Protein AF-F2ICC9-F1 (afdb_monomer_lite)

Foldseek 3Di:
DVVCVVVVVVLVVLVVVLVVCVVVVVVVVSVVSVVVSVVSVVVVVVVVVVVVVVVCLQPLFDDDDPVLLVLLCVLALALVPDDPVLVVVLSSLLRQQLSQEAEEEPVDPDDDPSLSSLVSNLLCLLQVVHDRDGLHQAYEYEDCVPPPQAFDQDPVRYTYGHSVVSSVLRNPDNHSVCSNPDPRNNSVVSVVSRVVD

Organism: Fluviicola taffensis (strain DSM 16823 / NCIMB 13979 / RW262) (NCBI:txid755732)

pLDDT: mean 79.51, std 11.2, range [46.88, 93.75]

Sequence (197 aa):
MRKFIPWIVLFAILLSVVPALLIYQQLVSAKVVGVILILIVTVALRIWLRNALKKKLSNDGVKFNVNHRYYLNEISPIYRLMSKSEKKILEKRMGKLIADLQFDDTTRDQLNVDDMLSYALLQILTVYNESYKSLKGKMIVFDQTNNSGELKISDGKFILINPTLLQNTLKNTSTIESLLVSKQPIIEQLKALYYNN

Secondary structure (DSSP, 8-state):
-TTTHHHHHHHHHHHHHHHHHHHTT-HHHHHHHHHHHHHHHHHHHHHHHHHHHHHHHHHSSPPP-HHHHHHHHHH-HHHHHS-HHHHHHHHHHHHHHHHHSEEEESS-SS--HHHHHHHHHHHHHHTTTSPP---TT-EEEE-TT-TT---EEETTTEEEE-HHHHHHHHHH--SHHHHHH---HHHHHHHHHHHT-

Radius of gyration: 24.53 Å; chains: 1; bounding box: 62×39×64 Å

Structure (mmCIF, N/CA/C/O backbone):
data_AF-F2ICC9-F1
#
_entry.id   AF-F2ICC9-F1
#
loop_
_atom_site.group_PDB
_atom_site.id
_atom_site.type_symbol
_atom_site.label_atom_id
_atom_site.label_alt_id
_atom_site.label_comp_id
_atom_site.label_asym_id
_atom_site.label_entity_id
_atom_site.label_seq_id
_atom_site.pdbx_PDB_ins_code
_atom_site.Cartn_x
_atom_site.Cartn_y
_atom_site.Cartn_z
_atom_site.occupancy
_atom_site.B_iso_or_equiv
_atom_site.auth_seq_id
_atom_site.auth_comp_id
_atom_site.auth_asym_id
_atom_site.auth_atom_id
_atom_site.pdbx_PDB_model_num
ATOM 1 N N . MET A 1 1 ? -7.544 6.045 21.114 1.00 53.06 1 MET A N 1
ATOM 2 C CA . MET A 1 1 ? -8.417 5.929 22.299 1.00 53.06 1 MET A CA 1
ATOM 3 C C . MET A 1 1 ? -9.129 7.240 22.624 1.00 53.06 1 MET A C 1
ATOM 5 O O . MET A 1 1 ? -10.342 7.202 22.714 1.00 53.06 1 MET A O 1
ATOM 9 N N . ARG A 1 2 ? -8.455 8.407 22.658 1.00 59.94 2 ARG A N 1
ATOM 10 C CA . ARG A 1 2 ? -9.088 9.711 22.987 1.00 59.94 2 ARG A CA 1
ATOM 11 C C . ARG A 1 2 ? -10.366 10.073 22.200 1.00 59.94 2 ARG A C 1
ATOM 13 O O . ARG A 1 2 ? -11.276 10.645 22.773 1.00 59.94 2 ARG A O 1
ATOM 20 N N . LYS A 1 3 ? -10.478 9.682 20.923 1.00 68.19 3 LYS A N 1
ATOM 21 C CA . LYS A 1 3 ? -11.676 9.937 20.088 1.00 68.19 3 LYS A CA 1
ATOM 22 C C . LYS A 1 3 ? -12.895 9.054 20.420 1.00 68.19 3 LYS A C 1
ATOM 24 O O . LYS A 1 3 ? -13.982 9.332 19.933 1.00 68.19 3 LYS A O 1
ATOM 29 N N . PHE A 1 4 ? -12.710 7.989 21.203 1.00 71.62 4 PHE A N 1
ATOM 30 C CA . PHE A 1 4 ? -13.759 7.016 21.541 1.00 71.62 4 PHE A CA 1
ATOM 31 C C . PHE A 1 4 ? -14.377 7.258 22.923 1.00 71.62 4 PHE A C 1
ATOM 33 O O . PHE A 1 4 ? -15.503 6.842 23.164 1.00 71.62 4 PHE A O 1
ATOM 40 N N . ILE A 1 5 ? -13.669 7.975 23.802 1.00 81.69 5 ILE A N 1
ATOM 41 C CA . ILE A 1 5 ? -14.107 8.274 25.172 1.00 81.69 5 ILE A CA 1
ATOM 42 C C . ILE A 1 5 ? -15.473 8.986 25.212 1.00 81.69 5 ILE A C 1
ATOM 44 O O . ILE A 1 5 ? -16.324 8.530 25.970 1.00 81.69 5 ILE A O 1
ATOM 48 N N . PRO A 1 6 ? -15.758 10.010 24.377 1.00 84.12 6 PRO A N 1
ATOM 49 C CA . PRO A 1 6 ? -17.050 10.702 24.432 1.00 84.12 6 PRO A CA 1
ATOM 50 C C . PRO A 1 6 ? -18.239 9.779 24.133 1.00 84.12 6 PRO A C 1
ATOM 52 O O . PRO A 1 6 ? -19.281 9.877 24.769 1.00 84.12 6 PRO A O 1
ATOM 55 N N . TRP A 1 7 ? -18.061 8.840 23.200 1.00 83.44 7 TRP A N 1
ATOM 56 C CA . TRP A 1 7 ? -19.084 7.858 22.837 1.00 83.44 7 TRP A CA 1
ATOM 57 C C . TRP A 1 7 ? -19.318 6.836 23.952 1.00 83.44 7 TRP A C 1
ATOM 59 O O . TRP A 1 7 ? -20.460 6.504 24.241 1.00 83.44 7 TRP A O 1
ATOM 69 N N . ILE A 1 8 ? -18.251 6.370 24.607 1.00 84.69 8 ILE A N 1
ATOM 70 C CA . ILE A 1 8 ? -18.351 5.428 25.733 1.00 84.69 8 ILE A CA 1
ATOM 71 C C . ILE A 1 8 ? -19.081 6.076 26.914 1.00 84.69 8 ILE A C 1
ATOM 73 O O . ILE A 1 8 ? -19.963 5.452 27.498 1.00 84.69 8 ILE A O 1
ATOM 77 N N . VAL A 1 9 ? -18.761 7.334 27.230 1.00 89.81 9 VAL A N 1
ATOM 78 C CA . VAL A 1 9 ? -19.443 8.093 28.290 1.00 89.81 9 VAL A CA 1
ATOM 79 C C . VAL A 1 9 ? -20.924 8.281 27.955 1.00 89.81 9 VAL A C 1
ATOM 81 O O . VAL A 1 9 ? -21.774 8.022 28.802 1.00 89.81 9 VAL A O 1
ATOM 84 N N . LEU A 1 10 ? -21.247 8.651 26.711 1.00 87.69 10 LEU A N 1
ATOM 85 C CA . LEU A 1 10 ? -22.632 8.780 26.255 1.00 87.69 10 LEU A CA 1
ATOM 86 C C . LEU A 1 10 ? -23.414 7.466 26.414 1.00 87.69 10 LEU A C 1
ATOM 88 O O . LEU A 1 10 ? -24.536 7.477 26.918 1.00 87.69 10 LEU A O 1
ATOM 92 N N . PHE A 1 11 ? -22.819 6.331 26.030 1.00 89.25 11 PHE A N 1
ATOM 93 C CA . PHE A 1 11 ? -23.453 5.022 26.193 1.00 89.25 11 PHE A CA 1
ATOM 94 C C . PHE A 1 11 ? -23.653 4.647 27.653 1.00 89.25 11 PHE A C 1
ATOM 96 O O . PHE A 1 11 ? -24.727 4.166 27.992 1.00 89.25 11 PHE A O 1
ATOM 103 N N . ALA A 1 12 ? -22.668 4.897 28.516 1.00 89.50 12 ALA A N 1
ATOM 104 C CA . ALA A 1 12 ? -22.778 4.612 29.944 1.00 89.50 12 ALA A CA 1
ATOM 105 C C . ALA A 1 12 ? -23.921 5.406 30.601 1.00 89.50 12 ALA A C 1
ATOM 107 O O . ALA A 1 12 ? -24.685 4.851 31.394 1.00 89.50 12 ALA A O 1
ATOM 108 N N . ILE A 1 13 ? -24.082 6.680 30.225 1.00 90.94 13 ILE A N 1
ATOM 109 C CA . ILE A 1 13 ? -25.185 7.522 30.703 1.00 90.94 13 ILE A CA 1
ATOM 110 C C . ILE A 1 13 ? -26.526 6.966 30.216 1.00 90.94 13 ILE A C 1
ATOM 112 O O . ILE A 1 13 ? -27.398 6.706 31.041 1.00 90.94 13 ILE A O 1
ATOM 116 N N . LEU A 1 14 ? -26.693 6.717 28.910 1.00 85.94 14 LEU A N 1
ATOM 117 C CA . LEU A 1 14 ? -27.954 6.172 28.387 1.00 85.94 14 LEU A CA 1
ATOM 118 C C . LEU A 1 14 ? -28.295 4.807 29.005 1.00 85.94 14 LEU A C 1
ATOM 120 O O . LEU A 1 14 ? -29.458 4.567 29.321 1.00 85.94 14 LEU A O 1
ATOM 124 N N . LEU A 1 15 ? -27.305 3.932 29.212 1.00 88.94 15 LEU A N 1
ATOM 125 C CA . LEU A 1 15 ? -27.524 2.629 29.846 1.00 88.94 15 LEU A CA 1
ATOM 126 C C . LEU A 1 15 ? -27.985 2.759 31.298 1.00 88.94 15 LEU A C 1
ATOM 128 O O . LEU A 1 15 ? -28.749 1.919 31.753 1.00 88.94 15 LEU A O 1
ATOM 132 N N . SER A 1 16 ? -27.529 3.792 32.009 1.00 89.56 16 SER A N 1
ATOM 133 C CA . SER A 1 16 ? -27.911 4.059 33.401 1.00 89.56 16 SER A CA 1
ATOM 134 C C . SER A 1 16 ? -29.296 4.708 33.505 1.00 89.56 16 SER A C 1
ATOM 136 O O . SER A 1 16 ? -30.021 4.488 34.473 1.00 89.56 16 SER A O 1
ATOM 138 N N . VAL A 1 17 ? -29.699 5.472 32.486 1.00 89.94 17 VAL A N 1
ATOM 139 C CA . VAL A 1 17 ? -31.013 6.132 32.422 1.00 89.94 17 VAL A CA 1
ATOM 140 C C . VAL A 1 17 ? -32.152 5.126 32.233 1.00 89.94 17 VAL A C 1
ATOM 142 O O . VAL A 1 17 ? -33.230 5.322 32.786 1.00 89.94 17 VAL A O 1
ATOM 145 N N . VAL A 1 18 ? -31.934 4.026 31.505 1.00 86.94 18 VAL A N 1
ATOM 146 C CA . VAL A 1 18 ? -32.963 2.989 31.295 1.00 86.94 18 VAL A CA 1
ATOM 147 C C . VAL A 1 18 ? -33.459 2.357 32.612 1.00 86.94 18 VAL A C 1
ATOM 149 O O . VAL A 1 18 ? -34.666 2.411 32.852 1.00 86.94 18 VAL A O 1
ATOM 152 N N . PRO A 1 19 ? -32.606 1.797 33.495 1.00 88.06 19 PRO A N 1
ATOM 153 C CA . PRO A 1 19 ? -33.055 1.258 34.776 1.00 88.06 19 PRO A CA 1
ATOM 154 C C . PRO A 1 19 ? -33.616 2.344 35.698 1.00 88.06 19 PRO A C 1
ATOM 156 O O . PRO A 1 19 ? -34.596 2.083 36.388 1.00 88.06 19 PRO A O 1
ATOM 159 N N . ALA A 1 20 ? -33.090 3.575 35.661 1.00 88.81 20 ALA A N 1
ATOM 160 C CA . ALA A 1 20 ? -33.675 4.688 36.409 1.00 88.81 20 ALA A CA 1
ATOM 161 C C . ALA A 1 20 ? -35.130 4.962 35.978 1.00 88.81 20 ALA A C 1
ATOM 163 O O . ALA A 1 20 ? -36.018 5.045 36.821 1.00 88.81 20 ALA A O 1
ATOM 164 N N . LEU A 1 21 ? -35.410 5.016 34.671 1.00 87.75 21 LEU A N 1
ATOM 165 C CA . LEU A 1 21 ? -36.770 5.197 34.143 1.00 87.75 21 LEU A CA 1
ATOM 166 C C . LEU A 1 21 ? -37.711 4.041 34.508 1.00 87.75 21 LEU A C 1
ATOM 168 O O . LEU A 1 21 ? -38.900 4.273 34.731 1.00 87.75 21 LEU A O 1
ATOM 172 N N . LEU A 1 22 ? -37.191 2.814 34.598 1.00 86.56 22 LEU A N 1
ATOM 173 C CA . LEU A 1 22 ? -37.965 1.656 35.049 1.00 86.56 22 LEU A CA 1
ATOM 174 C C . LEU A 1 22 ? -38.336 1.752 36.537 1.00 86.56 22 LEU A C 1
ATOM 176 O O . LEU A 1 22 ? -39.469 1.430 36.885 1.00 86.56 22 LEU A O 1
ATOM 180 N N . ILE A 1 23 ? -37.435 2.249 37.396 1.00 92.56 23 ILE A N 1
ATOM 181 C CA . ILE A 1 23 ? -37.712 2.475 38.828 1.00 92.56 23 ILE A CA 1
ATOM 182 C C . ILE A 1 23 ? -38.837 3.503 39.014 1.00 92.56 23 ILE A C 1
ATOM 184 O O . ILE A 1 23 ? -39.725 3.303 39.839 1.00 92.56 23 ILE A O 1
ATOM 188 N N . TYR A 1 24 ? -38.860 4.560 38.198 1.00 91.44 24 TYR A N 1
ATOM 189 C CA . TYR A 1 24 ? -39.934 5.563 38.198 1.00 91.44 24 TYR A CA 1
ATOM 190 C C . TYR A 1 24 ? -41.200 5.127 37.432 1.00 91.44 24 TYR A C 1
ATOM 192 O O . TYR A 1 24 ? -42.062 5.958 37.154 1.00 91.44 24 TYR A O 1
ATOM 200 N N . GLN A 1 25 ? -41.321 3.841 37.074 1.00 89.00 25 GLN A N 1
ATOM 201 C CA . GLN A 1 25 ? -42.465 3.242 36.366 1.00 89.00 25 GLN A CA 1
ATOM 202 C C . GLN A 1 25 ? -42.778 3.860 34.985 1.00 89.00 25 GLN A C 1
ATOM 204 O O . GLN A 1 25 ? -43.849 3.649 34.416 1.00 89.00 25 GLN A O 1
ATOM 209 N N . GLN A 1 26 ? -41.826 4.575 34.380 1.00 89.62 26 GLN A N 1
ATOM 210 C CA . GLN A 1 26 ? -41.974 5.223 33.072 1.00 89.62 26 GLN A CA 1
ATOM 211 C C . GLN A 1 26 ? -41.643 4.250 31.926 1.00 89.62 26 GLN A C 1
ATOM 213 O O . GLN A 1 26 ? -40.649 4.396 31.209 1.00 89.62 26 GLN A O 1
ATOM 218 N N . LEU A 1 27 ? -42.496 3.238 31.737 1.00 87.00 27 LEU A N 1
ATOM 219 C CA . LEU A 1 27 ? -42.289 2.141 30.776 1.00 87.00 27 LEU A CA 1
ATOM 220 C C . LEU A 1 27 ? -42.176 2.600 29.315 1.00 87.00 27 LEU A C 1
ATOM 222 O O . LEU A 1 27 ? -41.348 2.079 28.566 1.00 87.00 27 LEU A O 1
ATOM 226 N N . VAL A 1 28 ? -43.003 3.559 28.891 1.00 89.75 28 VAL A N 1
ATOM 227 C CA . VAL A 1 28 ? -43.002 4.052 27.501 1.00 89.75 28 VAL A CA 1
ATOM 228 C C . VAL A 1 28 ? -41.698 4.792 27.206 1.00 89.75 28 VAL A C 1
ATOM 230 O O . VAL A 1 28 ? -41.018 4.485 26.227 1.00 89.75 28 VAL A O 1
ATOM 233 N 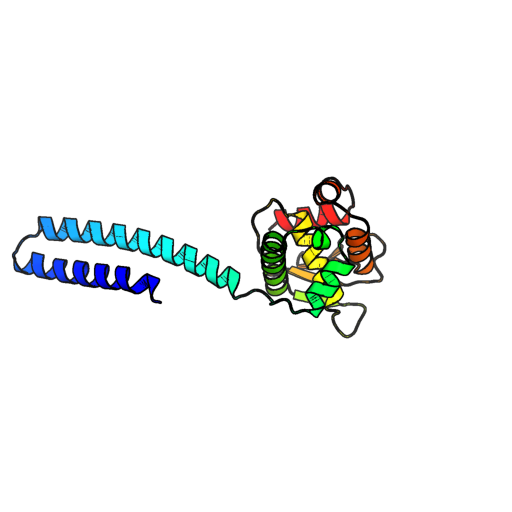N . SER A 1 29 ? -41.300 5.695 28.099 1.00 86.69 29 SER A N 1
ATOM 234 C CA . SER A 1 29 ? -40.057 6.462 27.991 1.00 86.69 29 SER A CA 1
ATOM 235 C C . SER A 1 29 ? -38.827 5.551 27.984 1.00 86.69 29 SER A C 1
ATOM 237 O O . SER A 1 29 ? -37.942 5.725 27.148 1.00 86.69 29 SER A O 1
ATOM 239 N N . ALA A 1 30 ? -38.794 4.522 28.840 1.00 88.38 30 ALA A N 1
ATOM 240 C CA . ALA A 1 30 ? -37.704 3.545 28.869 1.00 88.38 30 ALA A CA 1
ATOM 241 C C . ALA A 1 30 ? -37.558 2.789 27.534 1.00 88.38 30 ALA A C 1
ATOM 243 O O . ALA A 1 30 ? -36.441 2.613 27.043 1.00 88.38 30 ALA A O 1
ATOM 244 N N . LYS A 1 31 ? -38.675 2.395 26.905 1.00 89.25 31 LYS A N 1
ATOM 245 C CA . LYS A 1 31 ? -38.665 1.740 25.585 1.00 89.25 31 LYS A CA 1
ATOM 246 C C . LYS A 1 31 ? -38.104 2.657 24.500 1.00 89.25 31 LYS A C 1
ATOM 248 O O . LYS A 1 31 ? -37.256 2.225 23.723 1.00 89.25 31 LYS A O 1
ATOM 253 N N . VAL A 1 32 ? -38.537 3.918 24.467 1.00 92.69 32 VAL A N 1
ATOM 254 C CA . VAL A 1 32 ? -38.054 4.904 23.484 1.00 92.69 32 VAL A CA 1
ATOM 255 C C . VAL A 1 32 ? -36.550 5.138 23.644 1.00 92.69 32 VAL A C 1
ATOM 257 O O . VAL A 1 32 ? -35.811 5.066 22.662 1.00 92.69 32 VAL A O 1
ATOM 260 N N . VAL A 1 33 ? -36.073 5.332 24.877 1.00 90.25 33 VAL A N 1
ATOM 261 C CA . VAL A 1 33 ? -34.639 5.509 25.166 1.00 90.25 33 VAL A CA 1
ATOM 262 C C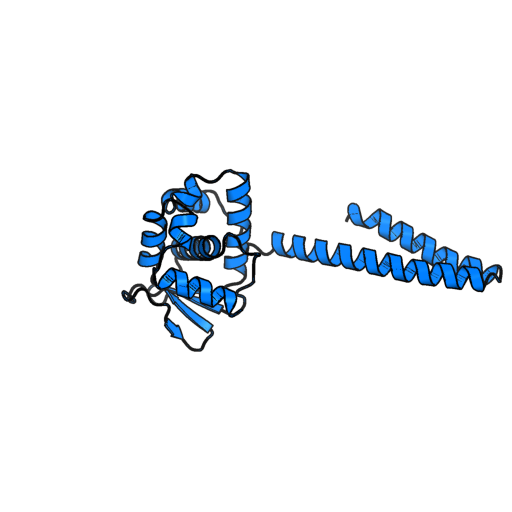 . VAL A 1 33 ? -33.831 4.270 24.770 1.00 90.25 33 VAL A C 1
ATOM 264 O O . VAL A 1 33 ? -32.757 4.406 24.184 1.00 90.25 33 VAL A O 1
ATOM 267 N N . GLY A 1 34 ? -34.357 3.066 25.010 1.00 87.56 34 GLY A N 1
ATOM 268 C CA . GLY A 1 34 ? -33.728 1.816 24.578 1.00 87.56 34 GLY A CA 1
ATOM 269 C C . GLY A 1 34 ? -33.577 1.707 23.056 1.00 87.56 34 GLY A C 1
ATOM 270 O O . GLY A 1 34 ? -32.510 1.337 22.566 1.00 87.56 34 GLY A O 1
ATOM 271 N N . VAL A 1 35 ? -34.600 2.089 22.285 1.00 93.38 35 VAL A N 1
ATOM 272 C CA . VAL A 1 35 ? -34.524 2.099 20.811 1.00 93.38 35 VAL A CA 1
ATOM 273 C C . VAL A 1 35 ? -33.497 3.122 20.318 1.00 93.38 35 VAL A C 1
ATOM 275 O O . VAL A 1 35 ? -32.684 2.814 19.442 1.00 93.38 35 VAL A O 1
ATOM 278 N N . ILE A 1 36 ? -33.482 4.320 20.909 1.00 91.56 36 ILE A N 1
ATOM 279 C CA . ILE A 1 36 ? -32.502 5.367 20.585 1.00 91.56 36 ILE A CA 1
ATOM 280 C C . ILE A 1 36 ? -31.076 4.877 20.865 1.00 91.56 36 ILE A C 1
ATOM 282 O O . ILE A 1 36 ? -30.193 5.058 20.023 1.00 91.56 36 ILE A O 1
ATOM 286 N N . LEU A 1 37 ? -30.849 4.204 21.998 1.00 91.06 37 LEU A N 1
ATOM 287 C CA . LEU A 1 37 ? -29.556 3.603 22.330 1.00 91.06 37 LEU A CA 1
ATOM 288 C C . LEU A 1 37 ? -29.090 2.655 21.216 1.00 91.06 37 LEU A C 1
ATOM 290 O O . LEU A 1 37 ? -27.967 2.795 20.732 1.00 91.06 37 LEU A O 1
ATOM 294 N N . ILE A 1 38 ? -29.947 1.729 20.775 1.00 91.44 38 ILE A N 1
ATOM 295 C CA . ILE A 1 38 ? -29.602 0.748 19.733 1.00 91.44 38 ILE A CA 1
ATOM 296 C C . ILE A 1 38 ? -29.197 1.448 18.428 1.00 91.44 38 ILE A C 1
ATOM 298 O O . ILE A 1 38 ? -28.185 1.082 17.819 1.00 91.44 38 ILE A O 1
ATOM 302 N N . LEU A 1 39 ? -29.934 2.482 18.011 1.00 93.75 39 LEU A N 1
ATOM 303 C CA . LEU A 1 39 ? -29.613 3.248 16.803 1.00 93.75 39 LEU A CA 1
ATOM 304 C C . LEU A 1 39 ? -28.248 3.942 16.912 1.00 93.75 39 LEU A C 1
ATOM 306 O O . LEU A 1 39 ? -27.412 3.809 16.013 1.00 93.75 39 LEU A O 1
ATOM 310 N N . ILE A 1 40 ? -27.989 4.636 18.023 1.00 89.50 40 ILE A N 1
ATOM 311 C CA . ILE A 1 40 ? -26.725 5.355 18.245 1.00 89.50 40 ILE A CA 1
ATOM 312 C C . ILE A 1 40 ? -25.551 4.371 18.310 1.00 89.50 40 ILE A C 1
ATOM 314 O O . ILE A 1 40 ? -24.517 4.613 17.680 1.00 89.50 40 ILE A O 1
ATOM 318 N N . VAL A 1 41 ? -25.708 3.242 19.012 1.00 90.31 41 VAL A N 1
ATOM 319 C CA . VAL A 1 41 ? -24.690 2.182 19.086 1.00 90.31 41 VAL A CA 1
ATOM 320 C C . VAL A 1 41 ? -24.376 1.651 17.694 1.00 90.31 41 VAL A C 1
ATOM 322 O O . VAL A 1 41 ? -23.206 1.571 17.325 1.00 90.31 41 VAL A O 1
ATOM 325 N N . THR A 1 42 ? -25.394 1.363 16.883 1.00 91.62 42 THR A N 1
ATOM 326 C CA . THR A 1 42 ? -25.216 0.844 15.519 1.00 91.62 42 THR A CA 1
ATOM 327 C C . THR A 1 42 ? -24.420 1.815 14.642 1.00 91.62 42 THR A C 1
ATOM 329 O O . THR A 1 42 ? -23.472 1.417 13.954 1.00 91.62 42 THR A O 1
ATOM 332 N N . VAL A 1 43 ? -24.753 3.109 14.686 1.00 89.75 43 VAL A N 1
ATOM 333 C CA . VAL A 1 43 ? -24.038 4.151 13.931 1.00 89.75 43 VAL A CA 1
ATOM 334 C C . VAL A 1 43 ? -22.592 4.281 14.409 1.00 89.75 43 VAL A C 1
ATOM 336 O O . VAL A 1 43 ? -21.669 4.297 13.586 1.00 89.75 43 VAL A O 1
ATOM 339 N N . ALA A 1 44 ? -22.374 4.322 15.724 1.00 87.56 44 ALA A N 1
ATOM 340 C CA . ALA A 1 44 ? -21.039 4.401 16.304 1.00 87.56 44 ALA A CA 1
ATOM 341 C C . ALA A 1 44 ? -20.181 3.202 15.892 1.00 87.56 44 ALA A C 1
ATOM 343 O O . ALA A 1 44 ? -19.056 3.389 15.425 1.00 87.56 44 ALA A O 1
ATOM 344 N N . LEU A 1 45 ? -20.736 1.987 15.965 1.00 86.56 45 LEU A N 1
ATOM 345 C CA . LEU A 1 45 ? -20.058 0.760 15.558 1.00 86.56 45 LEU A CA 1
ATOM 346 C C . LEU A 1 45 ? -19.638 0.826 14.087 1.00 86.56 45 LEU A C 1
ATOM 348 O O . LEU A 1 45 ? -18.501 0.502 13.752 1.00 86.56 45 LEU A O 1
ATOM 352 N N . ARG A 1 46 ? -20.515 1.318 13.203 1.00 86.56 46 ARG A N 1
ATOM 353 C CA . ARG A 1 46 ? -20.214 1.462 11.770 1.00 86.56 46 ARG A CA 1
ATOM 354 C C . ARG A 1 46 ? -19.074 2.450 11.517 1.00 86.56 46 ARG A C 1
ATOM 356 O O . ARG A 1 46 ? -18.204 2.192 10.679 1.00 86.56 46 ARG A O 1
ATOM 363 N N . ILE A 1 47 ? -19.045 3.567 12.244 1.00 85.06 47 ILE A N 1
ATOM 364 C CA . ILE A 1 47 ? -17.954 4.552 12.177 1.00 85.06 47 ILE A CA 1
ATOM 365 C C . ILE A 1 47 ? -16.651 3.940 12.703 1.00 85.06 47 ILE A C 1
ATOM 367 O O . ILE A 1 47 ? -15.590 4.108 12.093 1.00 85.06 47 ILE A O 1
ATOM 371 N N . TRP A 1 48 ? -16.717 3.211 13.815 1.00 83.12 48 TRP A N 1
ATOM 372 C CA . TRP A 1 48 ? -15.560 2.566 14.428 1.00 83.12 48 TRP A CA 1
ATOM 373 C C . TRP A 1 48 ? -14.980 1.487 13.526 1.00 83.12 48 TRP A C 1
ATOM 375 O O . TRP A 1 48 ? -13.771 1.488 13.309 1.00 83.12 48 TRP A O 1
ATOM 385 N N . LEU A 1 49 ? -15.825 0.654 12.918 1.00 79.56 49 LEU A N 1
ATOM 386 C CA . LEU A 1 49 ? -15.419 -0.370 11.961 1.00 79.56 49 LEU A CA 1
ATOM 387 C C . LEU A 1 49 ? -14.700 0.260 10.761 1.00 79.56 49 LEU A C 1
ATOM 389 O O . LEU A 1 49 ? -13.593 -0.147 10.419 1.00 79.56 49 LEU A O 1
ATOM 393 N N . ARG A 1 50 ? -15.264 1.323 10.169 1.00 76.12 50 ARG A N 1
ATOM 394 C CA . ARG A 1 50 ? -14.617 2.058 9.064 1.00 76.12 50 ARG A CA 1
ATOM 395 C C . ARG A 1 50 ? -13.259 2.632 9.467 1.00 76.12 50 ARG A C 1
ATOM 397 O O . ARG A 1 50 ? -12.307 2.555 8.693 1.00 76.12 50 ARG A O 1
ATOM 404 N N . ASN A 1 51 ? -13.144 3.195 10.667 1.00 73.06 51 ASN A N 1
ATOM 405 C CA . ASN A 1 51 ? -11.886 3.758 11.160 1.00 73.06 51 ASN A CA 1
ATOM 406 C C . ASN A 1 51 ? -10.851 2.679 11.503 1.00 73.06 51 ASN A C 1
ATOM 408 O O . ASN A 1 51 ? -9.668 2.863 11.219 1.00 73.06 51 ASN A O 1
ATOM 412 N N . ALA A 1 52 ? -11.280 1.554 12.073 1.00 66.06 52 ALA A N 1
ATOM 413 C CA . ALA A 1 52 ? -10.431 0.404 12.359 1.00 66.06 52 ALA A CA 1
ATOM 414 C C . ALA A 1 52 ? -9.895 -0.212 11.062 1.00 66.06 52 ALA A C 1
ATOM 416 O O . ALA A 1 52 ? -8.689 -0.417 10.949 1.00 66.06 52 ALA A O 1
ATOM 417 N N . LEU A 1 53 ? -10.750 -0.382 10.048 1.00 61.72 53 LEU A N 1
ATOM 418 C CA . LEU A 1 53 ? -10.344 -0.809 8.708 1.00 61.72 53 LEU A CA 1
ATOM 419 C C . LEU A 1 53 ? -9.320 0.165 8.111 1.00 61.72 53 LEU A C 1
ATOM 421 O O . LEU A 1 53 ? -8.232 -0.256 7.734 1.00 61.72 53 LEU A O 1
ATOM 425 N N . LYS A 1 54 ? -9.586 1.479 8.124 1.00 57.47 54 LYS A N 1
ATOM 426 C CA . LYS A 1 54 ? -8.631 2.512 7.663 1.00 57.47 54 LYS A CA 1
ATOM 427 C C . LYS A 1 54 ? -7.290 2.487 8.402 1.00 57.47 54 LYS A C 1
ATOM 429 O O . LYS A 1 54 ? -6.263 2.818 7.808 1.00 57.47 54 LYS A O 1
ATOM 434 N N . LYS A 1 55 ? -7.288 2.128 9.687 1.00 56.56 55 LYS A N 1
ATOM 435 C CA . LYS A 1 55 ? -6.079 2.080 10.513 1.00 56.56 55 LYS A CA 1
ATOM 436 C C . LYS A 1 55 ? -5.299 0.781 10.320 1.00 56.56 55 LYS A C 1
ATOM 438 O O . LYS A 1 55 ? -4.083 0.858 10.204 1.00 56.56 55 LYS A O 1
ATOM 443 N N . LYS A 1 56 ? -5.975 -0.363 10.183 1.00 51.81 56 LYS A N 1
ATOM 444 C CA . LYS A 1 56 ? -5.365 -1.637 9.771 1.00 51.81 56 LYS A CA 1
ATOM 445 C C . LYS A 1 56 ? -4.683 -1.486 8.408 1.00 51.81 56 LYS A C 1
ATOM 447 O O . LYS A 1 56 ? -3.493 -1.739 8.285 1.00 51.81 56 LYS A O 1
ATOM 452 N N . LEU A 1 57 ? -5.381 -0.864 7.452 1.00 47.94 57 LEU A N 1
ATOM 453 C CA . LEU A 1 57 ? -4.842 -0.446 6.148 1.00 47.94 57 LEU A CA 1
ATOM 454 C C . LEU A 1 57 ? -3.620 0.488 6.236 1.00 47.94 57 LEU A C 1
ATOM 456 O O . LEU A 1 57 ? -2.930 0.683 5.242 1.00 47.94 57 LEU A O 1
ATOM 460 N N . SER A 1 58 ? -3.386 1.136 7.378 1.00 46.88 58 SER A N 1
ATOM 461 C CA . SER A 1 58 ? -2.263 2.051 7.587 1.00 46.88 58 SER A CA 1
ATOM 462 C C . SER A 1 58 ? -1.113 1.454 8.395 1.00 46.88 58 SER A C 1
ATOM 464 O O . SER A 1 58 ? -0.062 2.087 8.430 1.00 46.88 58 SER A O 1
ATOM 466 N N . ASN A 1 59 ? -1.320 0.310 9.053 1.00 49.59 59 ASN A N 1
ATOM 467 C CA . ASN A 1 59 ? -0.345 -0.326 9.940 1.00 49.59 59 ASN A CA 1
ATOM 468 C C . ASN A 1 59 ? 0.191 -1.660 9.399 1.00 49.59 59 ASN A C 1
ATOM 470 O O . ASN A 1 59 ? 1.277 -2.038 9.812 1.00 49.59 59 ASN A O 1
ATOM 474 N N . ASP A 1 60 ? -0.530 -2.334 8.495 1.00 56.97 60 ASP A N 1
ATOM 475 C CA . ASP A 1 60 ? -0.085 -3.599 7.877 1.00 56.97 60 ASP A CA 1
ATOM 476 C C . ASP A 1 60 ? 0.904 -3.402 6.716 1.00 56.97 60 ASP A C 1
ATOM 478 O O . ASP A 1 60 ? 1.453 -4.371 6.216 1.00 56.97 60 ASP A O 1
ATOM 482 N N . GLY A 1 61 ? 1.129 -2.172 6.244 1.00 62.69 61 GLY A N 1
ATOM 483 C CA . GLY A 1 61 ? 1.989 -1.930 5.084 1.00 62.69 61 GLY A CA 1
ATOM 484 C C . GLY A 1 61 ? 3.476 -1.850 5.432 1.00 62.69 61 GLY A C 1
ATOM 485 O O . GLY A 1 61 ? 3.852 -1.231 6.432 1.00 62.69 61 GLY A O 1
ATOM 486 N N . VAL A 1 62 ? 4.327 -2.390 4.557 1.00 76.19 62 VAL A N 1
ATOM 487 C CA . VAL A 1 62 ? 5.785 -2.212 4.628 1.00 76.19 62 VAL A CA 1
ATOM 488 C C . VAL A 1 62 ? 6.132 -0.720 4.563 1.00 76.19 62 VAL A C 1
ATOM 490 O O . VAL A 1 62 ? 5.627 0.020 3.715 1.00 76.19 62 VAL A O 1
ATOM 493 N N . LYS A 1 63 ? 6.984 -0.254 5.486 1.00 80.56 63 LYS A N 1
ATOM 494 C CA . LYS A 1 63 ? 7.449 1.140 5.524 1.00 80.56 63 LYS A CA 1
ATOM 495 C C . LYS A 1 63 ? 8.645 1.327 4.593 1.00 80.56 63 LYS A C 1
ATOM 497 O O . LYS A 1 63 ? 9.615 0.581 4.665 1.00 80.56 63 LYS A O 1
ATOM 502 N N . PHE A 1 64 ? 8.598 2.369 3.771 1.00 85.00 64 PHE A N 1
ATOM 503 C CA . PHE A 1 64 ? 9.673 2.703 2.839 1.00 85.00 64 PHE A CA 1
ATOM 504 C C . PHE A 1 64 ? 10.776 3.490 3.549 1.00 85.00 64 PHE A C 1
ATOM 506 O O . PHE A 1 64 ? 10.500 4.490 4.221 1.00 85.00 64 PHE A O 1
ATOM 513 N N . ASN A 1 65 ? 12.020 3.031 3.401 1.00 87.50 65 ASN A N 1
ATOM 514 C CA . ASN A 1 65 ? 13.212 3.728 3.877 1.00 87.50 65 ASN A CA 1
ATOM 515 C C . ASN A 1 65 ? 13.730 4.712 2.804 1.00 87.50 65 ASN A C 1
ATOM 517 O O . ASN A 1 65 ? 13.127 4.882 1.740 1.00 87.50 65 ASN A O 1
ATOM 521 N N . VAL A 1 66 ? 14.841 5.394 3.097 1.00 88.50 66 VAL A N 1
ATOM 522 C CA . VAL A 1 66 ? 15.455 6.359 2.169 1.00 88.50 66 VAL A CA 1
ATOM 523 C C . VAL A 1 66 ? 15.948 5.672 0.891 1.00 88.50 66 VAL A C 1
ATOM 525 O O . VAL A 1 66 ? 15.709 6.195 -0.194 1.00 88.50 66 VAL A O 1
ATOM 528 N N . ASN A 1 67 ? 16.535 4.478 1.003 1.00 89.62 67 ASN A N 1
ATOM 529 C CA . ASN A 1 67 ? 17.071 3.723 -0.133 1.00 89.62 67 ASN A CA 1
ATOM 530 C C . ASN A 1 67 ? 15.964 3.299 -1.108 1.00 89.62 67 ASN A C 1
ATOM 532 O O . ASN A 1 67 ? 16.095 3.504 -2.308 1.00 89.62 67 ASN A O 1
ATOM 536 N N . HIS A 1 68 ? 14.822 2.819 -0.605 1.00 90.81 68 HIS A N 1
ATOM 537 C CA . HIS A 1 68 ? 13.677 2.456 -1.443 1.00 90.81 68 HIS A CA 1
ATOM 538 C C . HIS A 1 68 ? 13.158 3.676 -2.210 1.00 90.81 68 HIS A C 1
ATOM 540 O O . HIS A 1 68 ? 12.846 3.593 -3.392 1.00 90.81 68 HIS A O 1
ATOM 546 N N . ARG A 1 69 ? 13.083 4.841 -1.556 1.00 90.81 69 ARG A N 1
ATOM 547 C CA . ARG A 1 69 ? 12.663 6.085 -2.220 1.00 90.81 69 ARG A CA 1
ATOM 548 C C . ARG A 1 69 ? 13.663 6.552 -3.266 1.00 90.81 69 ARG A C 1
ATOM 550 O O . ARG A 1 69 ? 13.242 7.117 -4.273 1.00 90.81 69 ARG A O 1
ATOM 557 N N . TYR A 1 70 ? 14.954 6.367 -3.009 1.00 92.94 70 TYR A N 1
ATOM 558 C CA . TYR A 1 70 ? 16.007 6.667 -3.971 1.00 92.94 70 TYR A CA 1
ATOM 559 C C . TYR A 1 70 ? 15.841 5.796 -5.220 1.00 92.94 70 TYR A C 1
ATOM 561 O O . TYR A 1 70 ? 15.659 6.342 -6.305 1.00 92.94 70 TYR A O 1
ATOM 569 N N . TYR A 1 71 ? 15.731 4.479 -5.034 1.00 92.19 71 TYR A N 1
ATOM 570 C CA . TYR A 1 71 ? 15.486 3.521 -6.112 1.00 92.19 71 TYR A CA 1
ATOM 571 C C . TYR A 1 71 ? 14.236 3.867 -6.939 1.00 92.19 71 TYR A C 1
ATOM 573 O O . TYR A 1 71 ? 14.291 3.947 -8.164 1.00 92.19 71 TYR A O 1
ATOM 581 N N . LEU A 1 72 ? 13.107 4.171 -6.286 1.00 91.25 72 LEU A N 1
ATOM 582 C CA . LEU A 1 72 ? 11.866 4.529 -6.987 1.00 91.25 72 LEU A CA 1
ATOM 583 C C . LEU A 1 72 ? 11.991 5.818 -7.819 1.00 91.25 72 LEU A C 1
ATOM 585 O O . LEU A 1 72 ? 11.366 5.928 -8.874 1.00 91.25 72 LEU A O 1
ATOM 589 N N . ASN A 1 73 ? 12.781 6.798 -7.363 1.00 91.62 73 ASN A N 1
ATOM 590 C CA . ASN A 1 73 ? 13.047 8.020 -8.133 1.00 91.62 73 ASN A CA 1
ATOM 591 C C . ASN A 1 73 ? 13.976 7.771 -9.331 1.00 91.62 73 ASN A C 1
ATOM 593 O O . ASN A 1 73 ? 13.904 8.525 -10.301 1.00 91.62 73 ASN A O 1
ATOM 597 N N . GLU A 1 74 ? 14.844 6.764 -9.254 1.00 91.12 74 GLU A N 1
ATOM 598 C CA . GLU A 1 74 ? 15.745 6.377 -10.341 1.00 91.12 74 GLU A CA 1
ATOM 599 C C . GLU A 1 74 ? 15.007 5.572 -11.418 1.00 91.12 74 GLU A C 1
ATOM 601 O O . GLU A 1 74 ? 15.143 5.851 -12.608 1.00 91.12 74 GLU A O 1
ATOM 606 N N . ILE A 1 75 ? 14.182 4.608 -11.001 1.00 89.25 75 ILE A N 1
ATOM 607 C CA . ILE A 1 75 ? 13.550 3.649 -11.912 1.00 89.25 75 ILE A CA 1
ATOM 608 C C . ILE A 1 75 ? 12.331 4.213 -12.654 1.00 89.25 75 ILE A C 1
ATOM 610 O O . ILE A 1 75 ? 12.013 3.740 -13.741 1.00 89.25 75 ILE A O 1
ATOM 614 N N . SER A 1 76 ? 11.626 5.200 -12.086 1.00 89.94 76 SER A N 1
ATOM 615 C CA . SER A 1 76 ? 10.368 5.700 -12.650 1.00 89.94 76 SER A CA 1
ATOM 616 C C . SER A 1 76 ? 10.330 7.228 -12.758 1.00 89.94 76 SER A C 1
ATOM 618 O O . SER A 1 76 ? 10.230 7.927 -11.740 1.00 89.94 76 SER A O 1
ATOM 620 N N . PRO A 1 77 ? 10.299 7.776 -13.990 1.00 89.69 77 PRO A N 1
ATOM 621 C CA . PRO A 1 77 ? 10.074 9.200 -14.219 1.00 89.69 77 PRO A CA 1
ATOM 622 C C . PRO A 1 77 ? 8.736 9.680 -13.642 1.00 89.69 77 PRO A C 1
ATOM 624 O O . PRO A 1 77 ? 8.676 10.774 -13.080 1.00 89.69 77 PRO A O 1
ATOM 627 N N . ILE A 1 78 ? 7.692 8.842 -13.716 1.00 89.06 78 ILE A N 1
ATOM 628 C CA . ILE A 1 78 ? 6.367 9.127 -13.147 1.00 89.06 78 ILE A CA 1
ATOM 629 C C . ILE A 1 78 ? 6.500 9.384 -11.649 1.00 89.06 78 ILE A C 1
ATOM 631 O O . ILE A 1 78 ? 6.068 10.426 -11.161 1.00 89.06 78 ILE A O 1
ATOM 635 N N . TYR A 1 79 ? 7.136 8.458 -10.921 1.00 90.00 79 TYR A N 1
ATOM 636 C CA . TYR A 1 79 ? 7.339 8.623 -9.487 1.00 90.00 79 TYR A CA 1
ATOM 637 C C . TYR A 1 79 ? 8.119 9.899 -9.197 1.00 90.00 79 TYR A C 1
ATOM 639 O O . TYR A 1 79 ? 7.703 10.687 -8.355 1.00 90.00 79 TYR A O 1
ATOM 647 N N . ARG A 1 80 ? 9.206 10.160 -9.930 1.00 91.06 80 ARG A N 1
ATOM 648 C CA . ARG A 1 80 ? 10.039 11.353 -9.738 1.00 91.06 80 ARG A CA 1
ATOM 649 C C . ARG A 1 80 ? 9.233 12.653 -9.815 1.00 91.06 80 ARG A C 1
ATOM 651 O O . ARG A 1 80 ? 9.415 13.498 -8.935 1.00 91.06 80 ARG A O 1
ATOM 658 N N . LEU A 1 81 ? 8.334 12.769 -10.795 1.00 90.31 81 LEU A N 1
ATOM 659 C CA . LEU A 1 81 ? 7.517 13.960 -11.066 1.00 90.31 81 LEU A CA 1
ATOM 660 C C . LEU A 1 81 ? 6.333 14.158 -10.100 1.00 90.31 81 LEU A C 1
ATOM 662 O O . LEU A 1 81 ? 5.794 15.260 -10.031 1.00 90.31 81 LEU A O 1
ATOM 666 N N . MET A 1 82 ? 5.940 13.139 -9.328 1.00 89.62 82 MET A N 1
ATOM 667 C CA . MET A 1 82 ? 4.820 13.247 -8.384 1.00 89.62 82 MET A CA 1
ATOM 668 C C . MET A 1 82 ? 5.092 14.209 -7.219 1.00 89.62 82 MET A C 1
ATOM 670 O O . MET A 1 82 ? 6.204 14.297 -6.680 1.00 89.62 82 MET A O 1
ATOM 674 N N . SER A 1 83 ? 4.028 14.852 -6.736 1.00 91.44 83 SER A N 1
ATOM 675 C CA . SER A 1 83 ? 4.063 15.665 -5.520 1.00 91.44 83 SER A CA 1
ATOM 676 C C . SER A 1 83 ? 4.299 14.815 -4.261 1.00 91.44 83 SER A C 1
ATOM 678 O O . SER A 1 83 ? 4.058 13.605 -4.222 1.00 91.44 83 SER A O 1
ATOM 680 N N . LYS A 1 84 ? 4.737 15.449 -3.163 1.00 88.25 84 LYS A N 1
ATOM 681 C CA . LYS A 1 84 ? 4.982 14.750 -1.884 1.00 88.25 84 LYS A CA 1
ATOM 682 C C . LYS A 1 84 ? 3.730 14.044 -1.341 1.00 88.25 84 LYS A C 1
ATOM 684 O O . LYS A 1 84 ? 3.846 12.981 -0.731 1.00 88.25 84 LYS A O 1
ATOM 689 N N . SER A 1 85 ? 2.544 14.624 -1.535 1.00 86.06 85 SER A N 1
ATOM 690 C CA . SER A 1 85 ? 1.268 14.028 -1.117 1.00 86.06 85 SER A CA 1
ATOM 691 C C . SER A 1 85 ? 0.924 12.788 -1.936 1.00 86.06 85 SER A C 1
ATOM 693 O O . SER A 1 85 ? 0.547 11.770 -1.355 1.00 86.06 85 SER A O 1
ATOM 695 N N . GLU A 1 86 ? 1.103 12.843 -3.254 1.00 86.81 86 GLU A N 1
ATOM 696 C CA . GLU A 1 86 ? 0.851 11.713 -4.157 1.00 86.81 86 GLU A CA 1
ATOM 697 C C . GLU A 1 86 ? 1.826 10.566 -3.903 1.00 86.81 86 GLU A C 1
ATOM 699 O O . GLU A 1 86 ? 1.382 9.433 -3.714 1.00 86.81 86 GLU A O 1
ATOM 704 N N . LYS A 1 87 ? 3.127 10.865 -3.765 1.00 90.69 87 LYS A N 1
ATOM 705 C CA . LYS A 1 87 ? 4.155 9.881 -3.385 1.00 90.69 87 LYS A CA 1
ATOM 706 C C . LYS A 1 87 ? 3.768 9.139 -2.114 1.00 90.69 87 LYS A C 1
ATOM 708 O O . LYS A 1 87 ? 3.806 7.917 -2.074 1.00 90.69 87 LYS A O 1
ATOM 713 N N . LYS A 1 88 ? 3.299 9.858 -1.091 1.00 88.38 88 LYS A N 1
ATOM 714 C CA . LYS A 1 88 ? 2.867 9.255 0.177 1.00 88.38 88 LYS A CA 1
ATOM 715 C C . LYS A 1 88 ? 1.664 8.320 0.015 1.00 88.38 88 LYS A C 1
ATOM 717 O O . LYS A 1 88 ? 1.588 7.302 0.704 1.00 88.38 88 LYS A O 1
ATOM 722 N N . ILE A 1 89 ? 0.707 8.661 -0.851 1.00 87.56 89 ILE A N 1
ATOM 723 C CA . ILE A 1 89 ? -0.447 7.797 -1.145 1.00 87.56 89 ILE A CA 1
ATOM 724 C C . ILE A 1 89 ? 0.016 6.549 -1.902 1.00 87.56 89 ILE A C 1
ATOM 726 O O . ILE A 1 89 ? -0.408 5.444 -1.554 1.00 87.56 89 ILE A O 1
ATOM 730 N N . LEU A 1 90 ? 0.901 6.717 -2.885 1.00 89.94 90 LEU A N 1
ATOM 731 C CA . LEU A 1 90 ? 1.453 5.631 -3.687 1.00 89.94 90 LEU A CA 1
ATOM 732 C C . LEU A 1 90 ? 2.282 4.663 -2.835 1.00 89.94 90 LEU A C 1
ATOM 734 O O . LEU A 1 90 ? 1.955 3.481 -2.791 1.00 89.94 90 LEU A O 1
ATOM 738 N N . GLU A 1 91 ? 3.257 5.169 -2.072 1.00 91.56 91 GLU A N 1
ATOM 739 C CA . GLU A 1 91 ? 4.069 4.392 -1.122 1.00 91.56 91 GLU A CA 1
ATOM 740 C C . GLU A 1 91 ? 3.174 3.593 -0.169 1.00 91.56 91 GLU A C 1
ATOM 742 O O . GLU A 1 91 ? 3.399 2.412 0.075 1.00 91.56 91 GLU A O 1
ATOM 747 N N . LYS A 1 92 ? 2.099 4.203 0.343 1.00 87.56 92 LYS A N 1
ATOM 748 C CA . LYS A 1 92 ? 1.165 3.508 1.234 1.00 87.56 92 LYS A CA 1
ATOM 749 C C . LYS A 1 92 ? 0.450 2.344 0.540 1.00 87.56 92 LYS A C 1
ATOM 751 O O . LYS A 1 92 ? 0.266 1.296 1.158 1.00 87.56 92 LYS A O 1
ATOM 756 N N . ARG A 1 93 ? 0.019 2.523 -0.713 1.00 87.50 93 ARG A N 1
ATOM 757 C CA . ARG A 1 93 ? -0.629 1.462 -1.504 1.00 87.50 93 ARG A CA 1
ATOM 758 C C . ARG A 1 93 ? 0.362 0.349 -1.848 1.00 87.50 93 ARG A C 1
ATOM 760 O O . ARG A 1 93 ? 0.029 -0.815 -1.661 1.00 87.50 93 ARG A O 1
ATOM 767 N N . MET A 1 94 ? 1.578 0.704 -2.257 1.00 90.31 94 MET A N 1
ATOM 768 C CA . MET A 1 94 ? 2.653 -0.247 -2.550 1.00 90.31 94 MET A CA 1
ATOM 769 C C . MET A 1 94 ? 3.050 -1.055 -1.313 1.00 90.31 94 MET A C 1
ATOM 771 O O . MET A 1 94 ? 3.119 -2.274 -1.373 1.00 90.31 94 MET A O 1
ATOM 775 N N . GLY A 1 95 ? 3.246 -0.401 -0.167 1.00 87.31 95 GLY A N 1
ATOM 776 C CA . GLY A 1 95 ? 3.628 -1.080 1.073 1.00 87.31 95 GLY A CA 1
ATOM 777 C C . GLY A 1 95 ? 2.574 -2.073 1.540 1.00 87.31 95 GLY A C 1
ATOM 778 O O . GLY A 1 95 ? 2.912 -3.121 2.083 1.00 87.31 95 GLY A O 1
ATOM 779 N N . LYS A 1 96 ? 1.295 -1.768 1.296 1.00 84.62 96 LYS A N 1
ATOM 780 C CA . LYS A 1 96 ? 0.205 -2.707 1.552 1.00 84.62 96 LYS A CA 1
ATOM 781 C C . LYS A 1 96 ? 0.214 -3.876 0.565 1.00 84.62 96 LYS A C 1
ATOM 783 O O . LYS A 1 96 ? 0.040 -5.009 0.989 1.00 84.62 96 LYS A O 1
ATOM 788 N N . LEU A 1 97 ? 0.437 -3.602 -0.719 1.00 86.25 97 LEU A N 1
ATOM 789 C CA . LEU A 1 97 ? 0.529 -4.641 -1.742 1.00 86.25 97 LEU A CA 1
ATOM 790 C C . LEU A 1 97 ? 1.640 -5.641 -1.419 1.00 86.25 97 LEU A C 1
ATOM 792 O O . LEU A 1 97 ? 1.413 -6.844 -1.474 1.00 86.25 97 LEU A O 1
ATOM 796 N N . ILE A 1 98 ? 2.807 -5.134 -1.021 1.00 85.50 98 ILE A N 1
ATOM 797 C CA . ILE A 1 98 ? 3.949 -5.957 -0.623 1.00 85.50 98 ILE A CA 1
ATOM 798 C C . ILE A 1 98 ? 3.609 -6.818 0.599 1.00 85.50 98 ILE A C 1
ATOM 800 O O . ILE A 1 98 ? 3.982 -7.979 0.645 1.00 85.50 98 ILE A O 1
ATOM 804 N N . ALA A 1 99 ? 2.879 -6.275 1.575 1.00 81.81 99 ALA A N 1
ATOM 805 C CA . ALA A 1 99 ? 2.477 -7.030 2.760 1.00 81.81 99 ALA A CA 1
ATOM 806 C C . ALA A 1 99 ? 1.381 -8.080 2.490 1.00 81.81 99 ALA A C 1
ATOM 808 O O . ALA A 1 99 ? 1.277 -9.062 3.222 1.00 81.81 99 ALA A O 1
ATOM 809 N N . ASP A 1 100 ? 0.545 -7.867 1.469 1.00 81.62 100 ASP A N 1
ATOM 810 C CA . ASP A 1 100 ? -0.516 -8.804 1.083 1.00 81.62 100 ASP A CA 1
ATOM 811 C C . ASP A 1 100 ? 0.024 -9.984 0.243 1.00 81.62 100 ASP A C 1
ATOM 813 O O . ASP A 1 100 ? -0.594 -11.052 0.235 1.00 81.62 100 ASP A O 1
ATOM 817 N N . LEU A 1 101 ? 1.144 -9.801 -0.464 1.00 79.69 101 LEU A N 1
ATOM 818 C CA . LEU A 1 101 ? 1.719 -10.765 -1.408 1.00 79.69 101 LEU A CA 1
ATOM 819 C C . LEU A 1 101 ? 2.867 -11.582 -0.808 1.00 79.69 101 LEU A C 1
ATOM 821 O O . LEU A 1 101 ? 3.594 -11.124 0.069 1.00 79.69 101 LEU A O 1
ATOM 825 N N . GLN A 1 102 ? 3.051 -12.791 -1.337 1.00 76.06 102 GLN A N 1
ATOM 826 C CA . GLN A 1 102 ? 4.277 -13.569 -1.148 1.00 76.06 102 GLN A CA 1
ATOM 827 C C . GLN A 1 102 ? 5.173 -13.395 -2.375 1.00 76.06 102 GLN A C 1
ATOM 829 O O . GLN A 1 102 ? 4.668 -13.306 -3.494 1.00 76.06 102 GLN A O 1
ATOM 834 N N . PHE A 1 103 ? 6.484 -13.338 -2.163 1.00 78.31 103 PHE A N 1
ATOM 835 C CA . PHE A 1 103 ? 7.468 -13.156 -3.225 1.00 78.31 103 PHE A CA 1
ATOM 836 C C . PHE A 1 103 ? 8.525 -14.247 -3.142 1.00 78.31 103 PHE A C 1
ATOM 838 O O . PHE A 1 103 ? 8.952 -14.596 -2.041 1.00 78.31 103 PHE A O 1
ATOM 845 N N . ASP A 1 104 ? 8.949 -14.731 -4.301 1.00 72.50 104 ASP A N 1
ATOM 846 C CA . ASP A 1 104 ? 10.000 -15.732 -4.457 1.00 72.50 104 ASP A CA 1
ATOM 847 C C . ASP A 1 104 ? 10.783 -15.470 -5.748 1.00 72.50 104 ASP A C 1
ATOM 849 O O . ASP A 1 104 ? 10.299 -14.762 -6.637 1.00 72.50 104 ASP A O 1
ATOM 853 N N . ASP A 1 105 ? 11.993 -16.003 -5.856 1.00 69.69 105 ASP A N 1
ATOM 854 C CA . ASP A 1 105 ? 12.839 -15.879 -7.047 1.00 69.69 105 ASP A CA 1
ATOM 855 C C . ASP A 1 105 ? 13.330 -17.276 -7.441 1.00 69.69 105 ASP A C 1
ATOM 857 O O . ASP A 1 105 ? 14.002 -17.958 -6.678 1.00 69.69 105 ASP A O 1
ATOM 861 N N . THR A 1 106 ? 12.975 -17.717 -8.648 1.00 66.88 106 THR A N 1
ATOM 862 C CA . THR A 1 106 ? 13.394 -19.037 -9.167 1.00 66.88 106 THR A CA 1
ATOM 863 C C . THR A 1 106 ? 14.835 -19.056 -9.656 1.00 66.88 106 THR A C 1
ATOM 865 O O . THR A 1 106 ? 15.406 -20.124 -9.861 1.00 66.88 106 THR A O 1
ATOM 868 N N . THR A 1 107 ? 15.419 -17.879 -9.871 1.00 61.41 107 THR A N 1
ATOM 869 C CA . THR A 1 107 ? 16.740 -17.708 -10.483 1.00 61.41 107 THR A CA 1
ATOM 870 C C . THR A 1 107 ? 17.824 -17.338 -9.482 1.00 61.41 107 THR A C 1
ATOM 872 O O . THR A 1 107 ? 19.007 -17.465 -9.796 1.00 61.41 107 THR A O 1
ATOM 875 N N . ARG A 1 108 ? 17.449 -16.883 -8.281 1.00 62.38 108 ARG A N 1
ATOM 876 C CA . ARG A 1 108 ? 18.380 -16.466 -7.227 1.00 62.38 108 ARG A CA 1
ATOM 877 C C . ARG A 1 108 ? 18.007 -17.084 -5.890 1.00 62.38 108 ARG A C 1
ATOM 879 O O . ARG A 1 108 ? 1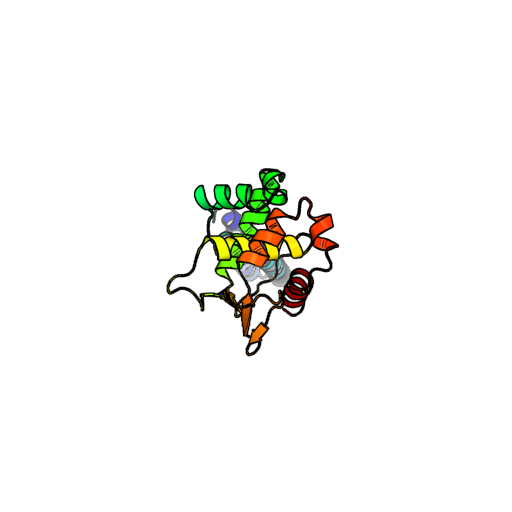6.844 -17.098 -5.517 1.00 62.38 108 ARG A O 1
ATOM 886 N N . ASP A 1 109 ? 19.026 -17.455 -5.117 1.00 56.59 109 ASP A N 1
ATOM 887 C CA . ASP A 1 109 ? 18.864 -17.988 -3.755 1.00 56.59 109 ASP A CA 1
ATOM 888 C C . ASP A 1 109 ? 18.284 -16.960 -2.763 1.00 56.59 109 ASP A C 1
ATOM 890 O O . ASP A 1 109 ? 17.864 -17.312 -1.661 1.00 56.59 109 ASP A O 1
ATOM 894 N N . GLN A 1 110 ? 18.291 -15.671 -3.124 1.00 63.69 110 GLN A N 1
ATOM 895 C CA . GLN A 1 110 ? 17.754 -14.585 -2.309 1.00 63.69 110 GLN A CA 1
ATOM 896 C C . GLN A 1 110 ? 16.902 -13.633 -3.142 1.00 63.69 110 GLN A C 1
ATOM 898 O O . GLN A 1 110 ? 17.293 -13.188 -4.224 1.00 63.69 110 GLN A O 1
ATOM 903 N N . LEU A 1 111 ? 15.759 -13.260 -2.570 1.00 73.31 111 LEU A N 1
ATOM 904 C CA . LEU A 1 111 ? 14.831 -12.317 -3.166 1.00 73.31 111 LEU A CA 1
ATOM 905 C C . LEU A 1 111 ? 15.422 -10.903 -3.208 1.00 73.31 111 LEU A C 1
ATOM 907 O O . LEU A 1 111 ? 15.773 -10.321 -2.179 1.00 73.31 111 LEU A O 1
ATOM 911 N N . ASN A 1 112 ? 15.446 -10.312 -4.399 1.00 79.56 112 ASN A N 1
ATOM 912 C CA . ASN A 1 112 ? 15.877 -8.936 -4.582 1.00 79.56 112 ASN A CA 1
ATOM 913 C C . ASN A 1 112 ? 14.755 -7.940 -4.235 1.00 79.56 112 ASN A C 1
ATOM 915 O O . ASN A 1 112 ? 13.672 -7.950 -4.828 1.00 79.56 112 ASN A O 1
ATOM 919 N N . VAL A 1 113 ? 15.035 -7.034 -3.296 1.00 81.38 113 VAL A N 1
ATOM 920 C CA . VAL A 1 113 ? 14.090 -6.002 -2.837 1.00 81.38 113 VAL A CA 1
ATOM 921 C C . VAL A 1 113 ? 13.703 -5.051 -3.974 1.00 81.38 113 VAL A C 1
ATOM 923 O O . VAL A 1 113 ? 12.549 -4.634 -4.062 1.00 81.38 113 VAL A O 1
ATOM 926 N N . ASP A 1 114 ? 14.626 -4.754 -4.883 1.00 86.38 114 ASP A N 1
ATOM 927 C CA . ASP A 1 114 ? 14.407 -3.828 -5.998 1.00 86.38 114 ASP A CA 1
ATOM 928 C C . ASP A 1 114 ? 13.375 -4.357 -7.007 1.00 86.38 114 ASP A C 1
ATOM 930 O O . ASP A 1 114 ? 12.552 -3.605 -7.541 1.00 86.38 114 ASP A O 1
ATOM 934 N N . ASP A 1 115 ? 13.349 -5.673 -7.209 1.00 84.31 115 ASP A N 1
ATOM 935 C CA . ASP A 1 115 ? 12.410 -6.334 -8.119 1.00 84.31 115 ASP A CA 1
ATOM 936 C C . ASP A 1 115 ? 10.996 -6.355 -7.529 1.00 84.31 115 ASP A C 1
ATOM 938 O O . ASP A 1 115 ? 10.012 -6.058 -8.216 1.00 84.31 115 ASP A O 1
ATOM 942 N N . MET A 1 116 ? 10.897 -6.570 -6.216 1.00 85.00 116 MET A N 1
ATOM 943 C CA . MET A 1 116 ? 9.656 -6.422 -5.456 1.00 85.00 116 MET A CA 1
ATOM 944 C C . MET A 1 116 ? 9.121 -4.983 -5.514 1.00 85.00 116 MET A C 1
ATOM 946 O O . MET A 1 116 ? 7.924 -4.770 -5.734 1.00 85.00 116 MET A O 1
ATOM 950 N N . LEU A 1 117 ? 9.995 -3.986 -5.345 1.00 88.38 117 LEU A N 1
ATOM 951 C CA . LEU A 1 117 ? 9.638 -2.568 -5.433 1.00 88.38 117 LEU A CA 1
ATOM 952 C C . LEU A 1 117 ? 9.157 -2.190 -6.837 1.00 88.38 117 LEU A C 1
ATOM 954 O O . LEU A 1 117 ? 8.148 -1.493 -6.966 1.00 88.38 117 LEU A O 1
ATOM 958 N N . SER A 1 118 ? 9.837 -2.682 -7.874 1.00 88.50 118 SER A N 1
ATOM 959 C CA . SER A 1 118 ? 9.466 -2.476 -9.276 1.00 88.50 118 SER A CA 1
ATOM 960 C C . SER A 1 118 ? 8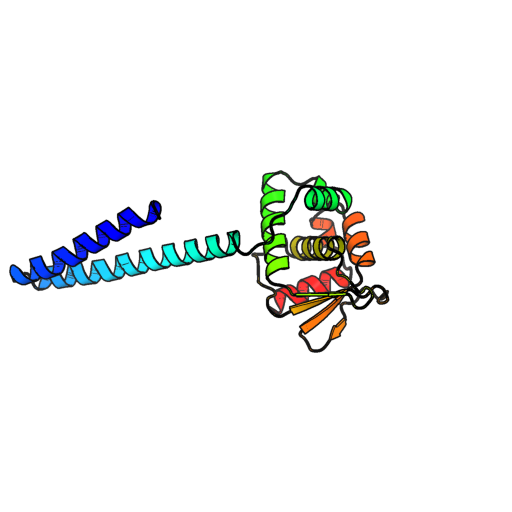.103 -3.076 -9.599 1.00 88.50 118 SER A C 1
ATOM 962 O O . SER A 1 118 ? 7.240 -2.391 -10.152 1.00 88.50 118 SER 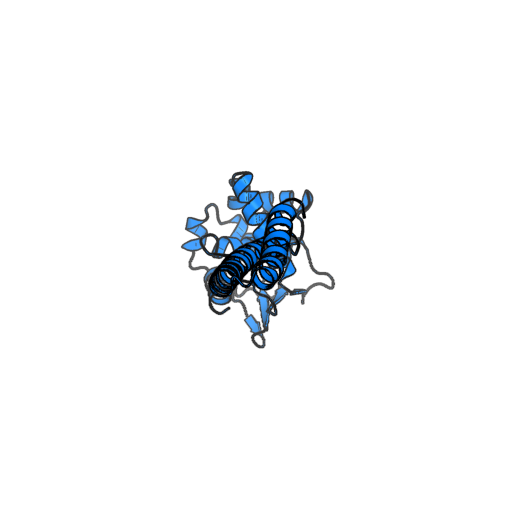A O 1
ATOM 964 N N . TYR A 1 119 ? 7.862 -4.322 -9.188 1.00 88.50 119 TYR A N 1
ATOM 965 C CA . TYR A 1 119 ? 6.554 -4.952 -9.344 1.00 88.50 119 TYR A CA 1
ATOM 966 C C . TYR A 1 119 ? 5.460 -4.150 -8.633 1.00 88.50 119 TYR A C 1
ATOM 968 O O . TYR A 1 119 ? 4.435 -3.815 -9.233 1.00 88.50 119 TYR A O 1
ATOM 976 N N . ALA A 1 120 ? 5.685 -3.793 -7.364 1.00 89.19 120 ALA A N 1
ATOM 977 C CA . ALA A 1 120 ? 4.692 -3.074 -6.582 1.00 89.19 120 ALA A CA 1
ATOM 978 C C . ALA A 1 120 ? 4.366 -1.705 -7.191 1.00 89.19 120 ALA A C 1
ATOM 980 O O . ALA A 1 120 ? 3.204 -1.292 -7.195 1.00 89.19 120 ALA A O 1
ATOM 981 N N . LEU A 1 121 ? 5.372 -1.013 -7.729 1.00 90.38 121 LEU A N 1
ATOM 982 C CA . LEU A 1 121 ? 5.185 0.264 -8.400 1.00 90.38 121 LEU A CA 1
ATOM 983 C C . LEU A 1 121 ? 4.346 0.091 -9.668 1.00 90.38 121 LEU A C 1
ATOM 985 O O . LEU A 1 121 ? 3.328 0.766 -9.815 1.00 90.38 121 LEU A O 1
ATOM 989 N N . LEU A 1 122 ? 4.732 -0.832 -10.553 1.00 88.00 122 LEU A N 1
ATOM 990 C CA . LEU A 1 122 ? 4.038 -1.041 -11.823 1.00 88.00 122 LEU A CA 1
ATOM 991 C C . LEU A 1 122 ? 2.588 -1.486 -11.611 1.00 88.00 122 LEU A C 1
ATOM 993 O O . LEU A 1 122 ? 1.677 -0.938 -12.236 1.00 88.00 122 LEU A O 1
ATOM 997 N N . GLN A 1 123 ? 2.353 -2.424 -10.691 1.00 88.12 123 GLN A N 1
ATOM 998 C CA . GLN A 1 123 ? 1.010 -2.909 -10.382 1.00 88.12 123 GLN A CA 1
ATOM 999 C C . GLN A 1 123 ? 0.108 -1.774 -9.888 1.00 88.12 123 GLN A C 1
ATOM 1001 O O . GLN A 1 123 ? -1.016 -1.641 -10.367 1.00 88.12 123 GLN A O 1
ATOM 1006 N N . ILE A 1 124 ? 0.578 -0.941 -8.951 1.00 88.69 124 ILE A N 1
ATOM 1007 C CA . ILE A 1 124 ? -0.228 0.164 -8.411 1.00 88.69 124 ILE A CA 1
ATOM 1008 C C . ILE A 1 124 ? -0.429 1.278 -9.444 1.00 88.69 124 ILE A C 1
ATOM 1010 O O . ILE A 1 124 ? -1.507 1.872 -9.471 1.00 88.69 124 ILE A O 1
ATOM 1014 N N . LEU A 1 125 ? 0.555 1.557 -10.304 1.00 87.81 125 LEU A N 1
ATOM 1015 C CA . LEU A 1 125 ? 0.402 2.527 -11.394 1.00 87.81 125 LEU A CA 1
ATOM 1016 C C . LEU A 1 125 ? -0.622 2.061 -12.438 1.00 87.81 125 LEU A C 1
ATOM 1018 O O . LEU A 1 125 ? -1.437 2.862 -12.890 1.00 87.81 125 LEU A O 1
ATOM 1022 N N . THR A 1 126 ? -0.647 0.764 -12.750 1.00 85.31 126 THR A N 1
ATOM 1023 C CA . THR A 1 126 ? -1.608 0.166 -13.698 1.00 85.31 126 THR A CA 1
ATOM 1024 C C . THR A 1 126 ? -3.062 0.328 -13.240 1.00 85.31 126 THR A C 1
ATOM 1026 O O . THR A 1 126 ? -3.980 0.395 -14.055 1.00 85.31 126 THR A O 1
ATOM 1029 N N . VAL A 1 127 ? -3.287 0.431 -11.929 1.00 84.75 127 VAL A N 1
ATOM 1030 C CA . VAL A 1 127 ? -4.617 0.590 -11.317 1.00 84.75 127 VAL A CA 1
ATOM 1031 C C . VAL A 1 127 ? -4.714 1.883 -10.504 1.00 84.75 127 VAL A C 1
ATOM 1033 O O . VAL A 1 127 ? -5.433 1.961 -9.510 1.00 84.75 127 VAL A O 1
ATOM 1036 N N . TYR A 1 128 ? -3.982 2.924 -10.913 1.00 84.38 128 TYR A N 1
ATOM 1037 C CA . TYR A 1 128 ? -3.838 4.157 -10.134 1.00 84.38 128 TYR A CA 1
ATOM 1038 C C . TYR A 1 128 ? -5.185 4.819 -9.796 1.00 84.38 128 TYR A C 1
ATOM 1040 O O . TYR A 1 128 ? -5.425 5.196 -8.641 1.00 84.38 128 TYR A O 1
ATOM 1048 N N . ASN A 1 129 ? -6.080 4.883 -10.786 1.00 82.31 129 ASN A N 1
ATOM 1049 C CA . ASN A 1 129 ? -7.414 5.483 -10.668 1.00 82.31 129 ASN A CA 1
ATOM 1050 C C . ASN A 1 129 ? -8.412 4.614 -9.886 1.00 82.31 129 ASN A C 1
ATOM 1052 O O . ASN A 1 129 ? -9.498 5.078 -9.547 1.00 82.31 129 ASN A O 1
ATOM 1056 N N . GLU A 1 130 ? -8.048 3.374 -9.567 1.00 80.19 130 GLU A N 1
ATOM 1057 C CA . GLU A 1 130 ? -8.913 2.434 -8.867 1.00 80.19 130 GLU A CA 1
ATOM 1058 C C . GLU A 1 130 ? -8.709 2.487 -7.348 1.00 80.19 130 GLU A C 1
ATOM 1060 O O . GLU A 1 130 ? -7.673 2.904 -6.810 1.00 80.19 130 GLU A O 1
ATOM 1065 N N . SER A 1 131 ? -9.725 2.025 -6.618 1.00 77.88 131 SER A N 1
ATOM 1066 C CA . SER A 1 131 ? -9.590 1.782 -5.181 1.00 77.88 131 SER A CA 1
ATOM 1067 C C . SER A 1 131 ? -8.712 0.551 -4.924 1.00 77.88 131 SER A C 1
ATOM 1069 O O . SER A 1 131 ? -8.749 -0.408 -5.692 1.00 77.88 131 SER A O 1
ATOM 1071 N N . TYR A 1 132 ? -7.916 0.566 -3.845 1.00 78.00 132 TYR A N 1
ATOM 1072 C CA . TYR A 1 132 ? -7.043 -0.563 -3.503 1.00 78.00 132 TYR A CA 1
ATOM 1073 C C . TYR A 1 132 ? -7.858 -1.843 -3.242 1.00 78.00 132 TYR A C 1
ATOM 1075 O O . TYR A 1 132 ? -8.662 -1.878 -2.305 1.00 78.00 132 TYR A O 1
ATOM 1083 N N . LYS A 1 133 ? -7.554 -2.913 -3.977 1.00 77.62 133 LYS A N 1
ATOM 1084 C CA . LYS A 1 133 ? -8.002 -4.289 -3.765 1.00 77.62 133 LYS A CA 1
ATOM 1085 C C . LYS A 1 133 ? -6.823 -5.143 -3.313 1.00 77.62 133 LYS A C 1
ATOM 1087 O O . LYS A 1 133 ? -5.692 -4.944 -3.743 1.00 77.62 133 LYS A O 1
ATOM 1092 N N . SER A 1 134 ? -7.089 -6.071 -2.399 1.00 76.88 134 SER A N 1
ATOM 1093 C CA . SER A 1 134 ? -6.057 -6.966 -1.877 1.00 76.88 134 SER A CA 1
ATOM 1094 C C . SER A 1 134 ? -5.781 -8.095 -2.865 1.00 76.88 134 SER A C 1
ATOM 1096 O O . SER A 1 134 ? -6.717 -8.701 -3.384 1.00 76.88 134 SER A O 1
ATOM 1098 N N . LEU A 1 135 ? -4.502 -8.399 -3.078 1.00 76.81 135 LEU A N 1
ATOM 1099 C CA . LEU A 1 135 ? -4.056 -9.573 -3.834 1.00 76.81 135 LEU A CA 1
ATOM 1100 C C . LEU A 1 135 ? -3.633 -10.731 -2.914 1.00 76.81 135 LEU A C 1
ATOM 1102 O O . LEU A 1 135 ? -2.839 -11.583 -3.304 1.00 76.81 135 LEU A O 1
ATOM 1106 N N . LYS A 1 136 ? -4.156 -10.763 -1.682 1.00 76.19 136 LYS A N 1
ATOM 1107 C CA . LYS A 1 136 ? -3.785 -11.760 -0.676 1.00 76.19 136 LYS A CA 1
ATOM 1108 C C . LYS A 1 136 ? -3.995 -13.188 -1.182 1.00 76.19 136 LYS A C 1
ATOM 1110 O O . LYS A 1 136 ? -5.062 -13.517 -1.692 1.00 76.19 136 LYS A O 1
ATOM 1115 N N . GLY A 1 137 ? -2.987 -14.036 -0.978 1.00 67.88 137 GLY A N 1
ATOM 1116 C CA . GLY A 1 137 ? -3.008 -15.444 -1.391 1.00 67.88 137 GLY A CA 1
ATOM 1117 C C . GLY A 1 137 ? -2.443 -15.708 -2.789 1.00 67.88 137 GLY A C 1
ATOM 1118 O O . GLY A 1 137 ? -2.410 -16.866 -3.199 1.00 67.88 137 GLY A O 1
ATOM 1119 N N . LYS A 1 138 ? -1.980 -14.666 -3.495 1.00 77.00 138 LYS A N 1
ATOM 1120 C CA . LYS A 1 138 ? -1.169 -14.792 -4.712 1.00 77.00 138 LYS A CA 1
ATOM 1121 C C . LYS A 1 138 ? 0.320 -14.680 -4.372 1.00 77.00 138 LYS A C 1
ATOM 1123 O O . LYS A 1 138 ? 0.702 -13.942 -3.459 1.00 77.00 138 LYS A O 1
ATOM 1128 N N . MET A 1 139 ? 1.138 -15.405 -5.122 1.00 76.56 139 MET A N 1
ATOM 1129 C CA . MET A 1 139 ? 2.589 -15.450 -4.993 1.00 76.56 139 MET A CA 1
ATOM 1130 C C . MET A 1 139 ? 3.228 -14.971 -6.293 1.00 76.56 139 MET A C 1
ATOM 1132 O O . MET A 1 139 ? 2.898 -15.458 -7.374 1.00 76.56 139 MET A O 1
ATOM 1136 N N . ILE A 1 140 ? 4.118 -13.991 -6.188 1.00 80.38 140 ILE A N 1
ATOM 1137 C CA . ILE A 1 140 ? 4.896 -13.483 -7.315 1.00 80.38 140 ILE A CA 1
ATOM 1138 C C . ILE A 1 140 ? 6.220 -14.223 -7.331 1.00 80.38 140 ILE A C 1
ATOM 1140 O O . ILE A 1 140 ? 6.951 -14.199 -6.345 1.00 80.38 140 ILE A O 1
ATOM 1144 N N . VAL A 1 141 ? 6.513 -14.871 -8.450 1.00 78.81 141 VAL A N 1
ATOM 1145 C CA . VAL A 1 141 ? 7.747 -15.615 -8.656 1.00 78.81 141 VAL A CA 1
ATOM 1146 C C . VAL A 1 141 ? 8.544 -14.897 -9.734 1.00 78.81 141 VAL A C 1
ATOM 1148 O O . VAL A 1 141 ? 8.089 -14.763 -10.871 1.00 78.81 141 VAL A O 1
ATOM 1151 N N . PHE A 1 142 ? 9.719 -14.389 -9.387 1.00 80.00 142 PHE A N 1
ATOM 1152 C CA . PHE A 1 142 ? 10.593 -13.762 -10.367 1.00 80.00 142 PHE A CA 1
ATOM 1153 C C . PHE A 1 142 ? 11.331 -14.832 -11.171 1.00 80.00 142 PHE A C 1
ATOM 1155 O O . PHE A 1 142 ? 11.882 -15.784 -10.614 1.00 80.00 142 PHE A O 1
ATOM 1162 N N . ASP A 1 143 ? 11.302 -14.676 -12.493 1.00 77.12 143 ASP A N 1
ATOM 1163 C CA . ASP A 1 143 ? 11.955 -15.567 -13.448 1.00 77.12 143 ASP A CA 1
ATOM 1164 C C . ASP A 1 143 ? 12.622 -14.735 -14.550 1.00 77.12 143 ASP A C 1
ATOM 1166 O O . ASP A 1 143 ? 11.965 -14.182 -15.439 1.00 77.12 143 ASP A O 1
ATOM 1170 N N . GLN A 1 144 ? 13.949 -14.628 -14.478 1.00 70.38 144 GLN A N 1
ATOM 1171 C CA . GLN A 1 144 ? 14.760 -13.902 -15.459 1.00 70.38 144 GLN A CA 1
ATOM 1172 C C . GLN A 1 144 ? 14.849 -14.618 -16.814 1.00 70.38 144 GLN A C 1
ATOM 1174 O O . GLN A 1 144 ? 15.211 -13.989 -17.807 1.00 70.38 144 GLN A O 1
ATOM 1179 N N . THR A 1 145 ? 14.514 -15.908 -16.878 1.00 65.56 145 THR A N 1
ATOM 1180 C CA . THR A 1 145 ? 14.566 -16.695 -18.119 1.00 65.56 145 THR A CA 1
ATOM 1181 C C . THR A 1 145 ? 13.335 -16.470 -19.002 1.00 65.56 145 THR A C 1
ATOM 1183 O O . THR A 1 145 ? 13.347 -16.773 -20.198 1.00 65.56 145 THR A O 1
ATOM 1186 N N . ASN A 1 146 ? 12.276 -15.870 -18.448 1.00 65.94 146 ASN A N 1
ATOM 1187 C CA . ASN A 1 146 ? 11.048 -15.580 -19.173 1.00 65.94 146 ASN A CA 1
ATOM 1188 C C . ASN A 1 146 ? 11.160 -14.284 -20.003 1.00 65.94 146 ASN A C 1
ATOM 1190 O O . ASN A 1 146 ? 10.802 -13.196 -19.557 1.00 65.94 146 ASN A O 1
ATOM 1194 N N . ASN A 1 147 ? 11.614 -14.393 -21.251 1.00 62.38 147 ASN A N 1
ATOM 1195 C CA . ASN A 1 147 ? 11.714 -13.255 -22.180 1.00 62.38 147 ASN A CA 1
ATOM 1196 C C . ASN A 1 147 ? 10.407 -12.925 -22.926 1.00 62.38 147 ASN A C 1
ATOM 1198 O O . ASN A 1 147 ? 10.380 -11.984 -23.714 1.00 62.38 147 ASN A O 1
ATOM 1202 N N . SER A 1 148 ? 9.328 -13.684 -22.702 1.00 56.19 148 SER A N 1
ATOM 1203 C CA . SER A 1 148 ? 8.086 -13.552 -23.483 1.00 56.19 148 SER A CA 1
ATOM 1204 C C . SER A 1 148 ? 7.238 -12.329 -23.111 1.00 56.19 148 SER A C 1
ATOM 1206 O O . SER A 1 148 ? 6.376 -11.922 -23.881 1.00 56.19 148 SER A O 1
ATOM 1208 N N . GLY A 1 149 ? 7.474 -11.724 -21.940 1.00 55.34 149 GLY A N 1
ATOM 1209 C CA . GLY A 1 149 ? 6.659 -10.612 -21.436 1.00 55.34 149 GLY A CA 1
ATOM 1210 C C . GLY A 1 149 ? 5.255 -11.011 -20.972 1.00 55.34 149 GLY A C 1
ATOM 1211 O O . GLY A 1 149 ? 4.485 -10.138 -20.573 1.00 55.34 149 GLY A O 1
ATOM 1212 N N . GLU A 1 150 ? 4.938 -12.307 -20.982 1.00 58.09 150 GLU A N 1
ATOM 1213 C CA . GLU A 1 150 ? 3.681 -12.865 -20.493 1.00 58.09 150 GLU A CA 1
ATOM 1214 C C . GLU A 1 150 ? 3.827 -13.379 -19.052 1.00 58.09 150 GLU A C 1
ATOM 1216 O O . GLU A 1 150 ? 4.784 -14.081 -18.702 1.00 58.09 150 GLU A O 1
ATOM 1221 N N . LEU A 1 151 ? 2.842 -13.044 -18.218 1.00 62.84 151 LEU A N 1
ATOM 1222 C CA . LEU A 1 151 ? 2.603 -13.625 -16.906 1.00 62.84 151 LEU A CA 1
ATOM 1223 C C . LEU A 1 151 ? 2.186 -15.083 -17.102 1.00 62.84 151 LEU A C 1
ATOM 1225 O O . LEU A 1 151 ? 1.041 -15.377 -17.454 1.00 62.84 151 LEU A O 1
ATOM 1229 N N . LYS A 1 152 ? 3.095 -16.021 -16.832 1.00 63.66 152 LYS A N 1
ATOM 1230 C CA . LYS A 1 152 ? 2.705 -17.430 -16.734 1.00 63.66 152 LYS A CA 1
ATOM 1231 C C . LYS A 1 152 ? 2.038 -17.634 -15.379 1.00 63.66 152 LYS A C 1
ATOM 1233 O O . LYS A 1 152 ? 2.688 -17.545 -14.337 1.00 63.66 152 LYS A O 1
ATOM 1238 N N . ILE A 1 153 ? 0.727 -17.859 -15.402 1.00 63.28 153 ILE A N 1
ATOM 1239 C CA . ILE A 1 153 ? -0.048 -18.196 -14.209 1.00 63.28 153 ILE A CA 1
ATOM 1240 C C . ILE A 1 153 ? 0.067 -19.707 -14.008 1.00 63.28 153 ILE A C 1
ATOM 1242 O O . ILE A 1 153 ? -0.578 -20.471 -14.722 1.00 63.28 153 ILE A O 1
ATOM 1246 N N . SER A 1 154 ? 0.885 -20.139 -13.047 1.00 56.12 154 SER A N 1
ATOM 1247 C CA . SER A 1 154 ? 0.945 -21.549 -12.643 1.00 56.12 154 SER A CA 1
ATOM 1248 C C . SER A 1 154 ? -0.042 -21.780 -11.496 1.00 56.12 154 SER A C 1
ATOM 1250 O O . SER A 1 154 ? -0.051 -21.036 -10.510 1.00 56.12 154 SER A O 1
ATOM 1252 N N . ASP A 1 155 ? -0.924 -22.770 -11.645 1.00 55.62 155 ASP A N 1
ATOM 1253 C CA . ASP A 1 155 ? -1.912 -23.220 -10.646 1.00 55.62 155 ASP A CA 1
ATOM 1254 C C . ASP A 1 155 ? -2.837 -22.138 -10.047 1.00 55.62 155 ASP A C 1
ATOM 1256 O O . ASP A 1 155 ? -3.356 -22.278 -8.937 1.00 55.62 155 ASP A O 1
ATOM 1260 N N . GLY A 1 156 ? -3.045 -21.021 -10.753 1.00 55.91 156 GLY A N 1
ATOM 1261 C CA . GLY A 1 156 ? -3.923 -19.926 -10.312 1.00 55.91 156 GLY A CA 1
ATOM 1262 C C . GLY A 1 156 ? -3.415 -19.125 -9.103 1.00 55.91 156 GLY A C 1
ATOM 1263 O O . GLY A 1 156 ? -4.101 -18.205 -8.653 1.00 55.91 156 GLY A O 1
ATOM 1264 N N . LYS A 1 157 ? -2.223 -19.448 -8.583 1.00 59.94 157 LYS A N 1
ATOM 1265 C CA . LYS A 1 157 ? -1.627 -18.825 -7.387 1.00 59.94 157 LYS A CA 1
ATOM 1266 C C . LYS A 1 157 ? -0.260 -18.203 -7.641 1.00 59.94 157 LYS A C 1
ATOM 1268 O O . LYS A 1 157 ? 0.056 -17.219 -6.977 1.00 59.94 157 LYS A O 1
ATOM 1273 N N . PHE A 1 158 ? 0.514 -18.734 -8.586 1.00 60.91 158 PHE A N 1
ATOM 1274 C CA . PHE A 1 158 ? 1.868 -18.274 -8.881 1.00 60.91 158 PHE A CA 1
ATOM 1275 C C . PHE A 1 158 ? 1.882 -17.436 -10.150 1.00 60.91 158 PHE A C 1
ATOM 1277 O O . PHE A 1 158 ? 1.298 -17.821 -11.163 1.00 60.91 158 PHE A O 1
ATOM 1284 N N . ILE A 1 159 ? 2.549 -16.292 -10.090 1.00 69.50 159 ILE A N 1
ATOM 1285 C CA . ILE A 1 159 ? 2.653 -15.353 -11.202 1.00 69.50 159 ILE A CA 1
ATOM 1286 C C . ILE A 1 159 ? 4.133 -15.202 -11.520 1.00 69.50 159 ILE A C 1
ATOM 1288 O O . ILE A 1 159 ? 4.868 -14.598 -10.741 1.00 69.50 159 ILE A O 1
ATOM 1292 N N . LEU A 1 160 ? 4.555 -15.766 -12.649 1.00 68.69 160 LEU A N 1
ATOM 1293 C CA . LEU A 1 160 ? 5.940 -15.707 -13.111 1.00 68.69 160 LEU A CA 1
ATOM 1294 C C . LEU A 1 160 ? 6.191 -14.404 -13.867 1.00 68.69 160 LEU A C 1
ATOM 1296 O O . LEU A 1 160 ? 5.519 -14.136 -14.866 1.00 68.69 160 LEU A O 1
ATOM 1300 N N . ILE A 1 161 ? 7.152 -13.603 -13.402 1.00 75.56 161 ILE A N 1
ATOM 1301 C CA . ILE A 1 161 ? 7.430 -12.274 -13.963 1.00 75.56 161 ILE A CA 1
ATOM 1302 C C . ILE A 1 161 ? 8.922 -12.065 -14.167 1.00 75.56 161 ILE A C 1
ATOM 1304 O O . ILE A 1 161 ? 9.720 -12.304 -13.263 1.00 75.56 161 ILE A O 1
ATOM 1308 N N . ASN A 1 162 ? 9.292 -11.526 -15.328 1.00 79.12 162 ASN A N 1
ATOM 1309 C CA . ASN A 1 162 ? 10.663 -11.107 -15.571 1.00 79.12 162 ASN A CA 1
ATOM 1310 C C . ASN A 1 162 ? 10.927 -9.713 -14.972 1.00 79.12 162 ASN A C 1
ATOM 1312 O O . ASN A 1 162 ? 10.335 -8.726 -15.431 1.00 79.12 162 ASN A O 1
ATOM 1316 N N . PRO A 1 163 ? 11.835 -9.595 -13.988 1.00 76.94 163 PRO A N 1
ATOM 1317 C CA . PRO A 1 163 ? 12.125 -8.325 -13.330 1.00 76.94 163 PRO A CA 1
ATOM 1318 C C . PRO A 1 163 ? 12.726 -7.273 -14.272 1.00 76.94 163 PRO A C 1
ATOM 1320 O O . PRO A 1 163 ? 12.442 -6.083 -14.136 1.00 76.94 163 PRO A O 1
ATOM 1323 N N . THR A 1 164 ? 13.501 -7.688 -15.277 1.00 79.81 164 THR A N 1
ATOM 1324 C CA . THR A 1 164 ? 14.131 -6.752 -16.224 1.00 79.81 164 THR A CA 1
ATOM 1325 C C . THR A 1 164 ? 13.097 -6.073 -17.123 1.00 79.81 164 THR A C 1
ATOM 1327 O O . THR A 1 164 ? 13.186 -4.872 -17.380 1.00 79.81 164 THR A O 1
ATOM 1330 N N . LEU A 1 165 ? 12.052 -6.803 -17.531 1.00 77.75 165 LEU A N 1
ATOM 1331 C CA . LEU A 1 165 ? 10.945 -6.255 -18.317 1.00 77.75 165 LEU A CA 1
ATOM 1332 C C . LEU A 1 165 ? 10.111 -5.257 -17.502 1.00 77.75 165 LEU A C 1
ATOM 1334 O O . LEU A 1 165 ? 9.716 -4.219 -18.038 1.00 77.75 165 LEU A O 1
ATOM 1338 N N . LEU A 1 166 ? 9.901 -5.516 -16.204 1.00 79.75 166 LEU A N 1
ATOM 1339 C CA . LEU A 1 166 ? 9.237 -4.571 -15.296 1.00 79.75 166 LEU A CA 1
ATOM 1340 C C . LEU A 1 166 ? 10.010 -3.252 -15.207 1.00 79.75 166 LEU A C 1
ATOM 1342 O O . LEU A 1 166 ? 9.444 -2.175 -15.405 1.00 79.75 166 LEU A O 1
ATOM 1346 N N . GLN A 1 167 ? 11.313 -3.341 -14.942 1.00 82.56 167 GLN A N 1
ATOM 1347 C CA . GLN A 1 167 ? 12.186 -2.180 -14.800 1.00 82.56 167 GLN A CA 1
ATOM 1348 C C . GLN A 1 167 ? 12.267 -1.364 -16.095 1.00 82.56 167 GLN A C 1
ATOM 1350 O O . GLN A 1 167 ? 12.150 -0.139 -16.064 1.00 82.56 167 GLN A O 1
ATOM 1355 N N . ASN A 1 168 ? 12.399 -2.029 -17.244 1.00 82.31 168 ASN A N 1
ATOM 1356 C CA . ASN A 1 168 ? 12.424 -1.360 -18.545 1.00 82.31 168 ASN A CA 1
ATOM 1357 C C . ASN A 1 168 ? 11.094 -0.658 -18.847 1.00 82.31 168 ASN A C 1
ATOM 1359 O O . ASN A 1 168 ? 11.090 0.475 -19.325 1.00 82.31 168 ASN A O 1
ATOM 1363 N N . THR A 1 169 ? 9.966 -1.284 -18.508 1.00 81.44 169 THR A N 1
ATOM 1364 C CA . THR A 1 169 ? 8.637 -0.673 -18.662 1.00 81.44 169 THR A CA 1
ATOM 1365 C C . THR A 1 169 ? 8.507 0.596 -17.818 1.00 81.44 169 THR A C 1
ATOM 1367 O O . THR A 1 169 ? 8.049 1.628 -18.308 1.00 81.44 169 THR A O 1
ATOM 1370 N N . LEU A 1 170 ? 8.971 0.561 -16.567 1.00 82.94 170 LEU A N 1
ATOM 1371 C CA . LEU A 1 170 ? 8.944 1.718 -15.669 1.00 82.94 170 LEU A CA 1
ATOM 1372 C C . LEU A 1 170 ? 9.857 2.860 -16.130 1.00 82.94 170 LEU A C 1
ATOM 1374 O O . LEU A 1 170 ? 9.450 4.019 -16.040 1.00 82.94 170 LEU A O 1
ATOM 1378 N N . LYS A 1 171 ? 11.047 2.545 -16.655 1.00 85.62 171 LYS A N 1
ATOM 1379 C CA . LYS A 1 171 ? 12.002 3.539 -17.174 1.00 85.62 171 LYS A CA 1
ATOM 1380 C C . LYS A 1 171 ? 11.491 4.233 -18.433 1.00 85.62 171 LYS A C 1
ATOM 1382 O O . LYS A 1 171 ? 11.658 5.442 -18.578 1.00 85.62 171 LYS A O 1
ATOM 1387 N N . ASN A 1 172 ? 10.857 3.473 -19.325 1.00 82.69 172 ASN A N 1
ATOM 1388 C CA . ASN A 1 172 ? 10.404 3.967 -20.625 1.00 82.69 172 ASN A CA 1
ATOM 1389 C C . ASN A 1 172 ? 9.072 4.726 -20.557 1.00 82.69 172 ASN A C 1
ATOM 1391 O O . ASN A 1 172 ? 8.707 5.399 -21.519 1.00 82.69 172 ASN A O 1
ATOM 1395 N N . THR A 1 173 ? 8.348 4.642 -19.436 1.00 81.31 173 THR A N 1
ATOM 1396 C CA . THR A 1 173 ? 7.043 5.291 -19.293 1.00 81.31 173 THR A CA 1
ATOM 1397 C C . THR A 1 173 ? 7.155 6.595 -18.511 1.00 81.31 173 THR A C 1
ATOM 1399 O O . THR A 1 173 ? 7.549 6.618 -17.344 1.00 81.31 173 THR A O 1
ATOM 1402 N N . SER A 1 174 ? 6.794 7.703 -19.156 1.00 78.12 174 SER A N 1
ATOM 1403 C CA . SER A 1 174 ? 6.946 9.053 -18.603 1.00 78.12 174 SER A CA 1
ATOM 1404 C C . SER A 1 174 ? 5.688 9.587 -17.916 1.00 78.12 174 SER A C 1
ATOM 1406 O O . SER A 1 174 ? 5.805 10.408 -17.005 1.00 78.12 174 SER A O 1
ATOM 1408 N N . THR A 1 175 ? 4.494 9.116 -18.298 1.00 81.56 175 THR A N 1
ATOM 1409 C CA . THR A 1 175 ? 3.207 9.583 -17.752 1.00 81.56 175 THR A CA 1
ATOM 1410 C C . THR A 1 175 ? 2.281 8.426 -17.376 1.00 81.56 175 THR A C 1
ATOM 1412 O O . THR A 1 175 ? 2.356 7.340 -17.942 1.00 81.56 175 THR A O 1
ATOM 1415 N N . ILE A 1 176 ? 1.364 8.654 -16.430 1.00 78.56 176 ILE A N 1
ATOM 1416 C CA . ILE A 1 176 ? 0.366 7.641 -16.038 1.00 78.56 176 ILE A CA 1
ATOM 1417 C C . ILE A 1 176 ? -0.561 7.313 -17.218 1.00 78.56 176 ILE A C 1
ATOM 1419 O O . ILE A 1 176 ? -0.899 6.158 -17.440 1.00 78.56 176 ILE A O 1
ATOM 1423 N N . GLU A 1 177 ? -0.939 8.316 -18.008 1.00 78.19 177 GLU A N 1
ATOM 1424 C CA . GLU A 1 177 ? -1.823 8.144 -19.166 1.00 78.19 177 GLU A CA 1
ATOM 1425 C C . GLU A 1 177 ? -1.187 7.265 -20.248 1.00 78.19 177 GLU A C 1
ATOM 1427 O O . GLU A 1 177 ? -1.840 6.353 -20.751 1.00 78.19 177 GLU A O 1
ATOM 1432 N N . SER A 1 178 ? 0.103 7.465 -20.548 1.00 77.38 178 SER A N 1
ATOM 1433 C CA . SER A 1 178 ? 0.823 6.599 -21.493 1.00 77.38 178 SER A CA 1
ATOM 1434 C C . SER A 1 178 ? 0.938 5.161 -20.984 1.00 77.38 178 SER A C 1
ATOM 1436 O O . SER A 1 178 ? 0.831 4.230 -21.778 1.00 77.38 178 SER A O 1
ATOM 1438 N N . LEU A 1 179 ? 1.058 4.968 -19.665 1.00 79.00 179 LEU A N 1
ATOM 1439 C CA . LEU A 1 179 ? 1.047 3.643 -19.044 1.00 79.00 179 LEU A CA 1
ATOM 1440 C C . LEU A 1 179 ? -0.312 2.946 -19.194 1.00 79.00 179 LEU A C 1
ATOM 1442 O O . LEU A 1 179 ? -0.367 1.764 -19.509 1.00 79.00 179 LEU A O 1
ATOM 1446 N N . LEU A 1 180 ? -1.412 3.674 -18.985 1.00 73.31 180 LEU A N 1
ATOM 1447 C CA . LEU A 1 180 ? -2.770 3.119 -19.027 1.00 73.31 180 LEU A CA 1
ATOM 1448 C C . LEU A 1 180 ? -3.269 2.827 -20.450 1.00 73.31 180 LEU A C 1
ATOM 1450 O O . LEU A 1 180 ? -4.137 1.971 -20.618 1.00 73.31 180 LEU A O 1
ATOM 1454 N N . VAL A 1 181 ? -2.748 3.542 -21.451 1.00 72.50 181 VAL A N 1
ATOM 1455 C CA . VAL A 1 181 ? -3.067 3.350 -22.879 1.00 72.50 181 VAL A CA 1
ATOM 1456 C C . VAL A 1 181 ? -2.129 2.329 -23.542 1.00 72.50 181 VAL A C 1
ATOM 1458 O O . VAL A 1 181 ? -2.423 1.824 -24.627 1.00 72.50 181 VAL A O 1
ATOM 1461 N N . SER A 1 182 ? -1.011 1.991 -22.896 1.00 69.81 182 SER A N 1
ATOM 1462 C CA . SER A 1 182 ? -0.049 1.010 -23.394 1.00 69.81 182 SER A CA 1
ATOM 1463 C C . SER A 1 182 ? -0.689 -0.373 -23.561 1.00 69.81 182 SER A C 1
ATOM 1465 O O . SER A 1 182 ? -1.200 -0.955 -22.607 1.00 69.81 182 SER A O 1
ATOM 1467 N N . LYS A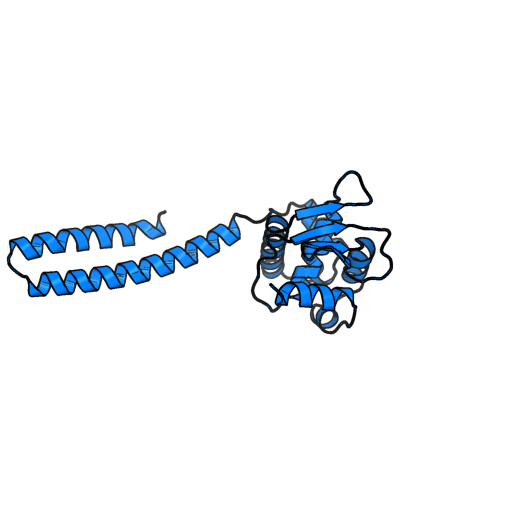 1 183 ? -0.595 -0.932 -24.776 1.00 63.19 183 LYS A N 1
ATOM 1468 C CA . LYS A 1 183 ? -1.005 -2.311 -25.112 1.00 63.19 183 LYS A CA 1
ATOM 1469 C C . LYS A 1 183 ? 0.064 -3.351 -24.771 1.00 63.19 183 LYS A C 1
ATOM 1471 O O . LYS A 1 183 ? 0.140 -4.406 -25.396 1.00 63.19 183 LYS A O 1
ATOM 1476 N N . GLN A 1 184 ? 0.969 -3.038 -23.847 1.00 72.38 184 GLN A N 1
ATOM 1477 C CA . GLN A 1 184 ? 1.966 -4.016 -23.441 1.00 72.38 184 GLN A CA 1
ATOM 1478 C C . GLN A 1 184 ? 1.270 -5.187 -22.733 1.00 72.38 184 GLN A C 1
ATOM 1480 O O . GLN A 1 184 ? 0.496 -4.950 -21.800 1.00 72.38 184 GLN A O 1
ATOM 1485 N N . PRO A 1 185 ? 1.573 -6.440 -23.120 1.00 71.50 185 PRO A N 1
ATOM 1486 C CA . PRO A 1 185 ? 0.878 -7.622 -22.610 1.00 71.50 185 PRO A CA 1
ATOM 1487 C C . PRO A 1 185 ? 0.975 -7.725 -21.085 1.00 71.50 185 PRO A C 1
ATOM 1489 O O . PRO A 1 185 ? 0.001 -8.070 -20.420 1.00 71.50 185 PRO A O 1
ATOM 1492 N N . ILE A 1 186 ? 2.109 -7.315 -20.509 1.00 73.12 186 ILE A N 1
ATOM 1493 C CA . ILE A 1 186 ? 2.313 -7.303 -19.061 1.00 73.12 186 ILE A CA 1
ATOM 1494 C C . ILE A 1 186 ? 1.323 -6.377 -18.333 1.00 73.12 186 ILE A C 1
ATOM 1496 O O . ILE A 1 186 ? 0.811 -6.739 -17.280 1.00 73.12 186 ILE A O 1
ATOM 1500 N N . ILE A 1 187 ? 0.989 -5.211 -18.897 1.00 74.50 187 ILE A N 1
ATOM 1501 C CA . ILE A 1 187 ? 0.091 -4.231 -18.265 1.00 74.50 187 ILE A CA 1
ATOM 1502 C C . ILE A 1 187 ? -1.350 -4.742 -18.303 1.00 74.50 187 ILE A C 1
ATOM 1504 O O . ILE A 1 187 ? -2.047 -4.699 -17.288 1.00 74.50 187 ILE A O 1
ATOM 1508 N N . GLU A 1 188 ? -1.790 -5.279 -19.443 1.00 77.31 188 GLU A N 1
ATOM 1509 C CA . GLU A 1 188 ? -3.131 -5.857 -19.575 1.00 77.31 188 GLU A CA 1
ATOM 1510 C C . GLU A 1 188 ? -3.330 -7.041 -18.626 1.00 77.31 188 GLU A C 1
ATOM 1512 O O . GLU A 1 188 ? -4.363 -7.143 -17.960 1.00 77.31 188 GLU A O 1
ATOM 1517 N N . GLN A 1 189 ? -2.318 -7.897 -18.490 1.00 77.31 189 GLN A N 1
ATOM 1518 C CA . GLN A 1 189 ? -2.390 -9.059 -17.614 1.00 77.31 189 GLN A CA 1
ATOM 1519 C C . GLN A 1 189 ? -2.339 -8.670 -16.128 1.00 77.31 189 GLN A C 1
ATOM 1521 O O . GLN A 1 189 ? -3.126 -9.200 -15.345 1.00 77.31 189 GLN A O 1
ATOM 1526 N N . LEU A 1 190 ? -1.514 -7.692 -15.725 1.00 79.25 190 LEU A N 1
ATOM 1527 C CA . LEU A 1 190 ? -1.517 -7.147 -14.354 1.00 79.25 190 LEU A CA 1
ATOM 1528 C C . LEU A 1 190 ? -2.854 -6.476 -14.006 1.00 79.25 190 LEU A C 1
ATOM 1530 O O . LEU A 1 190 ? -3.333 -6.556 -12.868 1.00 79.25 190 LEU A O 1
ATOM 1534 N N . LYS A 1 191 ? -3.483 -5.830 -14.991 1.00 79.88 191 LYS A N 1
ATOM 1535 C CA . LYS A 1 191 ? -4.815 -5.240 -14.858 1.00 79.88 191 LYS A CA 1
ATOM 1536 C C . LYS A 1 191 ? -5.880 -6.328 -14.686 1.00 79.88 191 LYS A C 1
ATOM 1538 O O . LYS A 1 191 ? -6.651 -6.274 -13.728 1.00 79.88 191 LYS A O 1
ATOM 1543 N N . ALA A 1 192 ? -5.885 -7.350 -15.542 1.00 78.75 192 ALA A N 1
ATOM 1544 C CA . ALA A 1 192 ? -6.791 -8.497 -15.434 1.00 78.75 192 ALA A CA 1
ATOM 1545 C C . ALA A 1 192 ? -6.644 -9.223 -14.086 1.00 78.75 192 ALA A C 1
ATOM 1547 O O . ALA A 1 192 ? -7.636 -9.572 -13.445 1.00 78.75 192 ALA A O 1
ATOM 1548 N N . LEU A 1 193 ? -5.409 -9.367 -13.602 1.00 76.94 193 LEU A N 1
ATOM 1549 C CA . LEU A 1 193 ? -5.095 -9.993 -12.320 1.00 76.94 193 LEU A CA 1
ATOM 1550 C C . LEU A 1 193 ? -5.718 -9.271 -11.122 1.00 76.94 193 LEU A C 1
ATOM 1552 O O . LEU A 1 193 ? -6.071 -9.910 -10.125 1.00 76.94 193 LEU A O 1
ATOM 1556 N N . TYR A 1 194 ? -5.841 -7.951 -11.232 1.00 76.25 194 TYR A N 1
ATOM 1557 C CA . TYR A 1 194 ? -6.432 -7.087 -10.222 1.00 76.25 194 TYR A CA 1
ATOM 1558 C C . TYR A 1 194 ? -7.964 -7.047 -10.282 1.00 76.25 194 TYR A C 1
ATOM 1560 O O . TYR A 1 194 ? -8.614 -6.911 -9.244 1.00 76.25 194 TYR A O 1
ATOM 1568 N N . TYR A 1 195 ? -8.558 -7.173 -11.474 1.00 75.44 195 TYR A N 1
ATOM 1569 C CA . TYR A 1 195 ? -10.017 -7.209 -11.631 1.00 75.44 195 TYR A CA 1
ATOM 1570 C C . TYR A 1 195 ? -10.632 -8.571 -11.313 1.00 75.44 195 TYR A C 1
ATOM 1572 O O . TYR A 1 195 ? -11.721 -8.599 -10.745 1.00 75.44 195 TYR A O 1
ATOM 1580 N N . ASN A 1 196 ? -9.928 -9.670 -11.595 1.00 70.69 196 ASN A N 1
ATOM 1581 C CA . ASN A 1 196 ? -10.379 -11.037 -11.305 1.00 70.69 196 ASN A CA 1
ATOM 1582 C C . ASN A 1 196 ? -10.235 -11.428 -9.813 1.00 70.69 196 ASN A C 1
ATOM 1584 O O . ASN A 1 196 ? -10.290 -12.611 -9.483 1.00 70.69 196 ASN A O 1
ATOM 1588 N N . ASN A 1 197 ? -10.031 -10.441 -8.929 1.00 58.66 197 ASN A N 1
ATOM 1589 C CA . ASN A 1 197 ? -9.939 -10.548 -7.468 1.00 58.66 197 ASN A CA 1
ATOM 1590 C C . ASN A 1 197 ? -11.024 -9.694 -6.789 1.00 58.66 197 ASN A C 1
ATOM 1592 O O . ASN A 1 197 ? -11.535 -10.152 -5.747 1.00 58.66 197 ASN A O 1
#